Protein AF-A0AAV2RK05-F1 (afdb_monomer_lite)

Secondary structure (DSSP, 8-state):
---------PPP----------S-HHHHHHHHHHHHHHHHHHHHHHHHHHHHHHHHHHHHHHHHHSS------------------------------SSHHHHHHHHHHHHHHHHHHHHHHHHHHHHHHHHHHHHHHHHHHHHHHHHHHHHHHHHHHHHHHHHHHHHHHHHHHHHHHHHHHHHHHHHHHHHHHHHHHHHHHHH--

InterPro domains:
  IPR033371 Arginine and glutamate-rich protein 1 [PF15346] (122-194)
  IPR033371 Arginine and glutamate-rich protein 1 [PTHR31711] (1-194)

Structure (mmCIF, N/CA/C/O backbone):
data_AF-A0AAV2RK05-F1
#
_entry.id   AF-A0AAV2RK05-F1
#
loop_
_atom_site.group_PDB
_atom_site.id
_atom_site.type_symbol
_atom_site.label_atom_id
_atom_site.label_alt_id
_atom_site.label_comp_id
_atom_site.label_asym_id
_atom_site.label_entity_id
_atom_site.label_seq_id
_atom_site.pdbx_PDB_ins_code
_atom_site.Cartn_x
_atom_site.Cartn_y
_atom_site.Cartn_z
_atom_site.occupancy
_atom_site.B_iso_or_equiv
_atom_site.auth_seq_id
_atom_site.auth_comp_id
_atom_site.auth_asym_id
_atom_site.auth_atom_id
_atom_site.pdbx_PDB_model_num
ATOM 1 N N . MET A 1 1 ? 23.266 80.470 17.247 1.00 49.53 1 MET A N 1
ATOM 2 C CA . MET A 1 1 ? 24.424 79.957 18.015 1.00 49.53 1 MET A CA 1
ATOM 3 C C . MET A 1 1 ? 23.927 78.876 18.964 1.00 49.53 1 MET A C 1
ATOM 5 O O . MET A 1 1 ? 23.064 79.186 19.768 1.00 49.53 1 MET A O 1
ATOM 9 N N . GLY A 1 2 ? 24.398 77.628 18.851 1.00 44.59 2 GLY A N 1
ATOM 10 C CA . GLY A 1 2 ? 24.008 76.568 19.797 1.00 44.59 2 GLY A CA 1
ATOM 11 C C . GLY A 1 2 ? 23.988 75.153 19.222 1.00 44.59 2 GLY A C 1
ATOM 12 O O . GLY A 1 2 ? 22.940 74.530 19.136 1.00 44.59 2 GLY A O 1
ATOM 13 N N . ARG A 1 3 ? 25.163 74.651 18.828 1.00 45.97 3 ARG A N 1
ATOM 14 C CA . ARG A 1 3 ? 25.441 73.220 18.623 1.00 45.97 3 ARG A CA 1
ATOM 15 C C . ARG A 1 3 ? 25.162 72.434 19.908 1.00 45.97 3 ARG A C 1
ATOM 17 O O . ARG A 1 3 ? 25.484 72.964 20.971 1.00 45.97 3 ARG A O 1
ATOM 24 N N . SER A 1 4 ? 24.771 71.155 19.772 1.00 47.22 4 SER A N 1
ATOM 25 C CA . SER A 1 4 ? 24.964 70.006 20.700 1.00 47.22 4 SER A CA 1
ATOM 26 C C . SER A 1 4 ? 23.654 69.272 21.004 1.00 47.22 4 SER A C 1
ATOM 28 O O . SER A 1 4 ? 22.625 69.908 21.133 1.00 47.22 4 SER A O 1
ATOM 30 N N . ARG A 1 5 ? 23.578 67.965 21.249 1.00 45.75 5 ARG A N 1
ATOM 31 C CA . ARG A 1 5 ? 24.528 66.843 21.308 1.00 45.75 5 ARG A CA 1
ATOM 32 C C . ARG A 1 5 ? 23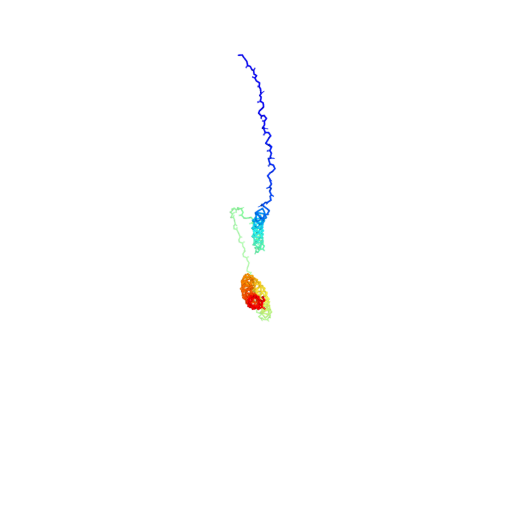.646 65.585 21.408 1.00 45.75 5 ARG A C 1
ATOM 34 O O . ARG A 1 5 ? 22.571 65.617 22.002 1.00 45.75 5 ARG A O 1
ATOM 41 N N . SER A 1 6 ? 24.127 64.49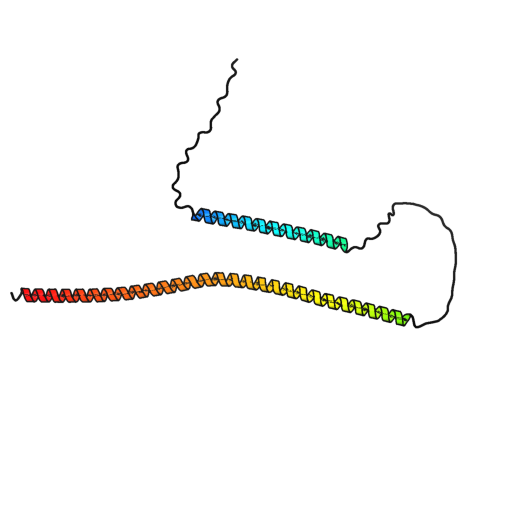3 20.839 1.00 50.25 6 SER A N 1
ATOM 42 C CA . SER A 1 6 ? 23.576 63.138 20.833 1.00 50.25 6 SER A CA 1
ATOM 43 C C . SER A 1 6 ? 22.976 62.674 22.167 1.00 50.25 6 SER A C 1
ATOM 45 O O . SER A 1 6 ? 23.619 62.802 23.208 1.00 50.25 6 SER A O 1
ATOM 47 N N . ARG A 1 7 ? 21.820 61.996 22.126 1.00 44.34 7 ARG A N 1
ATOM 48 C CA . ARG A 1 7 ? 21.442 60.997 23.141 1.00 44.34 7 ARG A CA 1
ATOM 49 C C . ARG A 1 7 ? 20.859 59.759 22.461 1.00 44.34 7 ARG A C 1
ATOM 51 O O . ARG A 1 7 ? 19.724 59.737 21.996 1.00 44.34 7 ARG A O 1
ATOM 58 N N . SER A 1 8 ? 21.713 58.749 22.384 1.00 53.62 8 SER A N 1
ATOM 59 C CA . SER A 1 8 ? 21.450 57.358 22.035 1.00 53.62 8 SER A CA 1
ATOM 60 C C . SER A 1 8 ? 20.178 56.826 22.706 1.00 53.62 8 SER A C 1
ATOM 62 O O . SER A 1 8 ? 20.088 56.735 23.929 1.00 53.62 8 SER A O 1
ATOM 64 N N . ARG A 1 9 ? 19.186 56.425 21.902 1.00 44.38 9 ARG A N 1
ATOM 65 C CA . ARG A 1 9 ? 18.075 55.590 22.377 1.00 44.38 9 ARG A CA 1
ATOM 66 C C . ARG A 1 9 ? 18.595 54.164 22.533 1.00 44.38 9 ARG A C 1
ATOM 68 O O . ARG A 1 9 ? 18.671 53.414 21.566 1.00 44.38 9 ARG A O 1
ATOM 75 N N . THR A 1 10 ? 18.988 53.802 23.747 1.00 60.22 10 THR A N 1
ATOM 76 C CA . THR A 1 10 ? 19.245 52.411 24.123 1.00 60.22 10 THR A CA 1
ATOM 77 C C . THR A 1 10 ? 17.958 51.592 23.931 1.00 60.22 10 THR A C 1
ATOM 79 O O . THR A 1 10 ? 16.909 51.975 24.459 1.00 60.22 10 THR A O 1
ATOM 82 N N . PRO A 1 11 ? 17.965 50.480 23.172 1.00 52.16 11 PRO A N 1
ATOM 83 C CA . PRO A 1 11 ? 16.781 49.639 23.075 1.00 52.16 11 PRO A CA 1
ATOM 84 C C . PRO A 1 11 ? 16.547 48.947 24.423 1.00 52.16 11 PRO A C 1
ATOM 86 O O . PRO A 1 11 ? 17.422 48.267 24.965 1.00 52.16 11 PRO A O 1
ATOM 89 N N . LYS A 1 12 ? 15.355 49.155 24.995 1.00 53.56 12 LYS A N 1
ATOM 90 C CA . LYS A 1 12 ? 14.931 48.549 26.261 1.00 53.56 12 LYS A CA 1
ATOM 91 C C . LYS A 1 12 ? 14.984 47.021 26.151 1.00 53.56 12 LYS A C 1
ATOM 93 O O . LYS A 1 12 ? 14.324 46.406 25.320 1.00 53.56 12 LYS A O 1
ATOM 98 N N . ARG A 1 13 ? 15.759 46.415 27.046 1.00 51.50 13 ARG A N 1
ATOM 99 C CA . ARG A 1 13 ? 15.907 44.972 27.248 1.00 51.50 13 ARG A CA 1
ATOM 100 C C . ARG A 1 13 ? 14.559 44.367 27.675 1.00 51.50 13 ARG A C 1
ATOM 102 O O . ARG A 1 13 ? 14.123 44.565 28.808 1.00 51.50 13 ARG A O 1
ATOM 109 N N . HIS A 1 14 ? 13.887 43.637 26.787 1.00 49.09 14 HIS A N 1
ATOM 110 C CA . HIS A 1 14 ? 12.660 42.916 27.129 1.00 49.09 14 HIS A CA 1
ATOM 111 C C . HIS A 1 14 ? 12.998 41.704 28.013 1.00 49.09 14 HIS A C 1
ATOM 113 O O . HIS A 1 14 ? 13.689 40.783 27.580 1.00 49.09 14 HIS A O 1
ATOM 119 N N . LYS A 1 15 ? 12.515 41.686 29.264 1.00 54.28 15 LYS A N 1
ATOM 120 C CA . LYS A 1 15 ? 12.541 40.479 30.104 1.00 54.28 15 LYS A CA 1
ATOM 121 C C . LYS A 1 15 ? 11.581 39.456 29.492 1.00 54.28 15 LYS A C 1
ATOM 123 O O . LYS A 1 15 ? 10.366 39.647 29.547 1.00 54.28 15 LYS A O 1
ATOM 128 N N . SER A 1 16 ? 12.108 38.381 28.909 1.00 53.47 16 SER A N 1
ATOM 129 C CA . SER A 1 16 ? 11.285 37.261 28.460 1.00 53.47 16 SER A CA 1
ATOM 130 C C . SER A 1 16 ? 10.691 36.569 29.687 1.00 53.47 16 SER A C 1
ATOM 132 O O . SER A 1 16 ? 11.386 35.941 30.487 1.00 53.47 16 SER A O 1
ATOM 134 N N . LYS A 1 17 ? 9.377 36.713 29.877 1.00 49.75 17 LYS A N 1
ATOM 135 C CA . LYS A 1 17 ? 8.646 35.900 30.849 1.00 49.75 17 LYS A CA 1
ATOM 136 C C . LYS A 1 17 ? 8.755 34.447 30.390 1.00 49.75 17 LYS A C 1
ATOM 138 O O . LYS A 1 17 ? 8.368 34.102 29.273 1.00 49.75 17 LYS A O 1
ATOM 143 N N . ARG A 1 18 ? 9.337 33.611 31.248 1.00 51.81 18 ARG A N 1
ATOM 144 C CA . ARG A 1 18 ? 9.526 32.173 31.052 1.00 51.81 18 ARG A CA 1
ATOM 145 C C . ARG A 1 18 ? 8.142 31.515 30.990 1.00 51.81 18 ARG A C 1
ATOM 147 O O . ARG A 1 18 ? 7.554 31.181 32.008 1.00 51.81 18 ARG A O 1
ATOM 154 N N . SER A 1 19 ? 7.589 31.401 29.784 1.00 50.91 19 SER A N 1
ATOM 155 C CA . SER A 1 19 ? 6.321 30.718 29.523 1.00 50.91 19 SER A CA 1
ATOM 156 C C . SER A 1 19 ? 6.499 29.225 29.784 1.00 50.91 19 SER A C 1
ATOM 158 O O . SER A 1 19 ? 7.315 28.576 29.128 1.00 50.91 19 SER A O 1
ATOM 160 N N . HIS A 1 20 ? 5.707 28.661 30.694 1.00 57.25 20 HIS A N 1
ATOM 161 C CA . HIS A 1 20 ? 5.598 27.218 30.903 1.00 57.25 20 HIS A CA 1
ATOM 162 C C . HIS A 1 20 ? 5.127 26.539 29.606 1.00 57.25 20 HIS A C 1
ATOM 164 O O . HIS A 1 20 ? 3.941 26.493 29.295 1.00 57.25 20 HIS A O 1
ATOM 170 N N . LYS A 1 21 ? 6.067 26.036 28.796 1.00 52.69 21 LYS A N 1
ATOM 171 C CA . LYS A 1 21 ? 5.775 25.365 27.523 1.00 52.69 21 LYS A CA 1
ATOM 172 C C . LYS A 1 21 ? 5.683 23.855 27.747 1.00 52.69 21 LYS A C 1
ATOM 174 O O . LYS A 1 21 ? 6.581 23.101 27.389 1.00 52.69 21 LYS A O 1
ATOM 179 N N . ARG A 1 22 ? 4.584 23.399 28.348 1.00 52.41 22 ARG A N 1
ATOM 180 C CA . ARG A 1 22 ? 4.234 21.969 28.403 1.00 52.41 22 ARG A CA 1
ATOM 181 C C . ARG A 1 22 ? 2.941 21.687 27.631 1.00 52.41 22 ARG A C 1
ATOM 183 O O . ARG A 1 22 ? 2.014 21.116 28.175 1.00 52.41 22 ARG A O 1
ATOM 190 N N . ARG A 1 23 ? 2.871 22.107 26.355 1.00 51.50 23 ARG A N 1
ATOM 191 C CA . ARG A 1 23 ? 1.848 21.614 25.397 1.00 51.50 23 ARG A CA 1
ATOM 192 C C . ARG A 1 23 ? 2.170 21.808 23.899 1.00 51.50 23 ARG A C 1
ATOM 194 O O . ARG A 1 23 ? 1.265 21.783 23.078 1.00 51.50 23 ARG A O 1
ATOM 201 N N . SER A 1 24 ? 3.435 22.012 23.507 1.00 47.78 24 SER A N 1
ATOM 202 C CA . SER A 1 24 ? 3.792 22.365 22.106 1.00 47.78 24 SER A CA 1
ATOM 203 C C . SER A 1 24 ? 4.735 21.388 21.394 1.00 47.78 24 SER A C 1
ATOM 205 O O . SER A 1 24 ? 5.096 21.626 20.248 1.00 47.78 24 SER A O 1
ATOM 207 N N . ARG A 1 25 ? 5.131 20.276 22.030 1.00 54.25 25 ARG A N 1
ATOM 208 C CA . ARG A 1 25 ? 6.085 19.328 21.423 1.00 54.25 25 ARG A CA 1
ATOM 209 C C . ARG A 1 25 ? 5.518 18.567 20.218 1.00 54.25 25 ARG A C 1
ATOM 211 O O . ARG A 1 25 ? 6.298 18.194 19.351 1.00 54.25 25 ARG A O 1
ATOM 218 N N . SER A 1 26 ? 4.203 18.354 20.137 1.00 57.88 26 SER A N 1
ATOM 219 C CA . SER A 1 26 ? 3.566 17.678 18.996 1.00 57.88 26 SER A CA 1
ATOM 220 C C . SER A 1 26 ? 3.507 18.576 17.755 1.00 57.88 26 SER A C 1
ATOM 222 O O . SER A 1 26 ? 4.021 18.197 16.708 1.00 57.88 26 SER A O 1
ATOM 224 N N . ARG A 1 27 ? 3.012 19.814 17.895 1.00 57.34 27 ARG A N 1
ATOM 225 C CA . ARG A 1 27 ? 2.928 20.782 16.782 1.00 57.34 27 ARG A CA 1
ATOM 226 C C . ARG A 1 27 ? 4.298 21.177 16.215 1.00 57.34 27 ARG A C 1
ATOM 228 O O . ARG A 1 27 ? 4.440 21.328 15.005 1.00 57.34 27 ARG A O 1
ATOM 235 N N . ASP A 1 28 ? 5.330 21.300 17.055 1.00 61.16 28 ASP A N 1
ATOM 236 C CA . ASP A 1 28 ? 6.695 21.562 16.570 1.00 61.16 28 ASP A CA 1
ATOM 237 C C . ASP A 1 28 ? 7.302 20.356 15.831 1.00 61.16 28 ASP A C 1
ATOM 239 O O . ASP A 1 28 ? 8.081 20.546 14.895 1.00 61.16 28 ASP A O 1
ATOM 243 N N . ARG A 1 29 ? 6.935 19.117 16.202 1.00 63.03 29 ARG A N 1
ATOM 244 C CA . ARG A 1 29 ? 7.349 17.905 15.471 1.00 63.03 29 ARG A CA 1
ATOM 245 C C . ARG A 1 29 ? 6.702 17.839 14.091 1.00 63.03 29 ARG A C 1
ATOM 247 O O . ARG A 1 29 ? 7.409 17.593 13.121 1.00 63.03 29 ARG A O 1
ATOM 254 N N . GLU A 1 30 ? 5.406 18.117 13.979 1.00 68.62 30 GLU A N 1
ATOM 255 C CA . GLU A 1 30 ? 4.707 18.151 12.684 1.00 68.62 30 GLU A CA 1
ATOM 256 C C . GLU A 1 30 ? 5.258 19.243 11.767 1.00 68.62 30 GLU A C 1
ATOM 258 O O . GLU A 1 30 ? 5.549 18.997 10.598 1.00 68.62 30 GLU A O 1
ATOM 263 N N . ARG A 1 31 ? 5.517 20.435 12.314 1.00 68.62 31 ARG A N 1
ATOM 264 C CA . ARG A 1 31 ? 6.108 21.537 11.549 1.00 68.62 31 ARG A CA 1
ATOM 265 C C . ARG A 1 31 ? 7.538 21.238 11.088 1.00 68.62 31 ARG A C 1
ATOM 267 O O . ARG A 1 31 ? 7.938 21.691 10.016 1.00 68.62 31 ARG A O 1
ATOM 274 N N . ARG A 1 32 ? 8.319 20.485 11.873 1.00 69.44 32 ARG A N 1
ATOM 275 C CA . ARG A 1 32 ? 9.642 19.990 11.454 1.00 69.44 32 ARG A CA 1
ATOM 276 C C . ARG A 1 32 ? 9.526 18.946 10.346 1.00 69.44 32 ARG A C 1
ATOM 278 O O . ARG A 1 32 ? 10.213 19.105 9.344 1.00 69.44 32 ARG A O 1
ATOM 285 N N . LYS A 1 33 ? 8.605 17.984 10.470 1.00 75.06 33 LYS A N 1
ATOM 286 C CA . LYS A 1 33 ? 8.334 16.976 9.431 1.00 75.06 33 LYS A CA 1
ATOM 287 C C . LYS A 1 33 ? 7.902 17.610 8.106 1.00 75.06 33 LYS A C 1
ATOM 289 O O . LYS A 1 33 ? 8.419 17.232 7.063 1.00 75.06 33 LYS A O 1
ATOM 294 N N . HIS A 1 34 ? 7.017 18.611 8.135 1.00 79.31 34 HIS A N 1
ATOM 295 C CA . HIS A 1 34 ? 6.609 19.329 6.920 1.00 79.31 34 HIS A CA 1
ATOM 296 C C . HIS A 1 34 ? 7.804 20.021 6.251 1.00 79.31 34 HIS A C 1
ATOM 298 O O . HIS A 1 34 ? 8.042 19.847 5.063 1.00 79.31 34 HIS A O 1
ATOM 304 N N . ARG A 1 35 ? 8.626 20.729 7.037 1.00 77.06 35 ARG A N 1
ATOM 305 C CA . ARG A 1 35 ? 9.841 21.385 6.529 1.00 77.06 35 ARG A CA 1
ATOM 306 C C . ARG A 1 35 ? 10.896 20.406 6.013 1.00 77.06 35 ARG A C 1
ATOM 308 O O . ARG A 1 35 ? 11.736 20.801 5.213 1.00 77.06 35 ARG A O 1
ATOM 315 N N . GLU A 1 36 ? 10.947 19.180 6.517 1.00 79.06 36 GLU A N 1
ATOM 316 C CA . GLU A 1 36 ? 11.837 18.141 5.987 1.00 79.06 36 GLU A CA 1
ATOM 317 C C . GLU A 1 36 ? 11.325 17.604 4.651 1.00 79.06 36 GLU A C 1
ATOM 319 O O . GLU A 1 36 ? 12.109 17.552 3.706 1.00 79.06 36 GLU A O 1
ATOM 324 N N . ARG A 1 37 ? 10.014 17.350 4.529 1.00 83.12 37 ARG A N 1
ATOM 325 C CA . ARG A 1 37 ? 9.384 16.965 3.253 1.00 83.12 37 ARG A CA 1
ATOM 326 C C . ARG A 1 37 ? 9.557 18.026 2.167 1.00 83.12 37 ARG A C 1
ATOM 328 O O . ARG A 1 37 ? 9.864 17.679 1.031 1.00 83.12 37 ARG A O 1
ATOM 335 N N . ASP A 1 38 ? 9.409 19.307 2.505 1.00 83.31 38 ASP A N 1
ATOM 336 C CA . ASP A 1 38 ? 9.615 20.398 1.542 1.00 83.31 38 ASP A CA 1
ATOM 337 C C . ASP A 1 38 ? 11.066 20.423 1.034 1.00 83.31 38 ASP A C 1
ATOM 339 O O . ASP A 1 38 ? 11.309 20.484 -0.169 1.00 83.31 38 ASP A O 1
ATOM 343 N N . ARG A 1 39 ? 12.046 20.270 1.937 1.00 83.62 39 ARG A N 1
ATOM 344 C CA . ARG A 1 39 ? 13.471 20.210 1.565 1.00 83.62 39 ARG A CA 1
ATOM 345 C C . ARG A 1 39 ? 13.817 18.979 0.736 1.00 83.62 39 ARG A C 1
ATOM 347 O O . ARG A 1 39 ? 14.689 19.048 -0.124 1.00 83.62 39 ARG A O 1
ATOM 354 N N . GLU A 1 40 ? 13.187 17.845 1.010 1.00 85.00 40 GLU A N 1
ATOM 355 C CA . GLU A 1 40 ? 13.375 16.622 0.232 1.00 85.00 40 GLU A CA 1
ATOM 356 C C . GLU A 1 40 ? 12.788 16.756 -1.177 1.00 85.00 40 GLU A C 1
ATOM 358 O O . GLU A 1 40 ? 13.428 16.361 -2.155 1.00 85.00 40 GLU A O 1
ATOM 363 N N . ARG A 1 41 ? 11.625 17.405 -1.302 1.00 85.12 41 ARG A N 1
ATOM 364 C CA . ARG A 1 41 ? 11.021 17.746 -2.593 1.00 85.12 41 ARG A CA 1
ATOM 365 C C . ARG A 1 41 ? 11.919 18.680 -3.406 1.00 85.12 41 ARG A C 1
ATOM 367 O O . ARG A 1 41 ? 12.114 18.427 -4.593 1.00 85.12 41 ARG A O 1
ATOM 374 N N . ASP A 1 42 ? 12.496 19.705 -2.785 1.00 84.06 42 ASP A N 1
ATOM 375 C CA . ASP A 1 42 ? 13.400 20.635 -3.474 1.00 84.06 42 ASP A CA 1
ATOM 376 C C . ASP A 1 42 ? 14.703 19.954 -3.916 1.00 84.06 42 ASP A C 1
ATOM 378 O O . ASP A 1 42 ? 15.105 20.099 -5.068 1.00 84.06 42 ASP A O 1
ATOM 382 N N . ARG A 1 43 ? 15.305 19.103 -3.072 1.00 85.50 43 ARG A N 1
ATOM 383 C CA . ARG A 1 43 ? 16.475 18.287 -3.460 1.00 85.50 43 ARG A CA 1
ATOM 384 C C . ARG A 1 43 ? 16.164 17.312 -4.591 1.00 85.50 43 ARG A C 1
ATOM 386 O O . ARG A 1 43 ? 17.006 17.083 -5.455 1.00 85.50 43 ARG A O 1
ATOM 393 N N . SER A 1 44 ? 14.969 16.724 -4.590 1.00 84.06 44 SER A N 1
ATOM 394 C CA . SER A 1 44 ? 14.534 15.807 -5.649 1.00 84.06 44 SER A CA 1
ATOM 395 C C . SER A 1 44 ? 14.351 16.543 -6.976 1.00 84.06 44 SER A C 1
ATOM 397 O O . SER A 1 44 ? 14.784 16.052 -8.017 1.00 84.06 44 SER A O 1
ATOM 399 N N . ARG A 1 45 ? 13.785 17.756 -6.937 1.00 86.19 45 ARG A N 1
ATOM 400 C CA . ARG A 1 45 ? 13.686 18.643 -8.106 1.00 86.19 45 ARG A CA 1
ATOM 401 C C . ARG A 1 45 ? 15.061 19.048 -8.621 1.00 86.19 45 ARG A C 1
ATOM 403 O O . ARG A 1 45 ? 15.293 18.959 -9.817 1.00 86.19 45 ARG A O 1
ATOM 410 N N . GLU A 1 46 ? 15.981 19.424 -7.738 1.00 82.94 46 GLU A N 1
ATOM 411 C CA . GLU A 1 46 ? 17.344 19.807 -8.116 1.00 82.94 46 GLU A CA 1
ATOM 412 C C . GLU A 1 46 ? 18.112 18.639 -8.756 1.00 82.94 46 GLU A C 1
ATOM 414 O O . GLU A 1 46 ? 18.725 18.806 -9.810 1.00 82.94 46 GLU A O 1
ATOM 419 N N . ARG A 1 47 ? 18.009 17.428 -8.187 1.00 82.50 47 ARG A N 1
ATOM 420 C CA . ARG A 1 47 ? 18.573 16.203 -8.783 1.00 82.50 47 ARG A CA 1
ATOM 421 C C . ARG A 1 47 ? 17.973 15.903 -10.154 1.00 82.50 47 ARG A C 1
ATOM 423 O O . ARG A 1 47 ? 18.718 15.566 -11.066 1.00 82.50 47 ARG A O 1
ATOM 430 N N . SER A 1 48 ? 16.658 16.055 -10.311 1.00 85.00 48 SER A N 1
ATOM 431 C CA . SER A 1 48 ? 15.983 15.847 -11.595 1.00 85.00 48 SER A CA 1
ATOM 432 C C . SER A 1 48 ? 16.415 16.875 -12.644 1.00 85.00 48 SER A C 1
ATOM 434 O O . SER A 1 48 ? 16.734 16.494 -13.767 1.00 85.00 48 SER A O 1
ATOM 436 N N . SER A 1 49 ? 16.510 18.156 -12.278 1.00 82.94 49 SER A N 1
ATOM 437 C CA . SER A 1 49 ? 17.014 19.204 -13.171 1.00 82.94 49 SER A CA 1
ATOM 438 C C . SER A 1 49 ? 18.461 18.947 -13.589 1.00 82.94 49 SER A C 1
ATOM 440 O O . SER A 1 49 ? 18.799 19.116 -14.756 1.00 82.94 49 SER A O 1
ATOM 442 N N . LYS A 1 50 ? 19.310 18.492 -12.660 1.00 83.25 50 LYS A N 1
ATOM 443 C CA . LYS A 1 50 ? 20.719 18.187 -12.939 1.00 83.25 50 LYS A CA 1
ATOM 444 C C . LYS A 1 50 ? 20.887 16.936 -13.806 1.00 83.25 50 LYS A C 1
ATOM 446 O O . LYS A 1 50 ? 21.731 16.936 -14.694 1.00 83.25 50 LYS A O 1
ATOM 451 N N . ALA A 1 51 ? 20.055 15.913 -13.598 1.00 81.00 51 ALA A N 1
ATOM 452 C CA . ALA A 1 51 ? 20.008 14.727 -14.453 1.00 81.00 51 ALA A CA 1
ATOM 453 C C . ALA A 1 51 ? 19.574 15.084 -15.882 1.00 81.00 51 ALA A C 1
ATOM 455 O O . ALA A 1 51 ? 20.257 14.719 -16.829 1.00 81.00 51 ALA A O 1
ATOM 456 N N . ARG A 1 52 ? 18.517 15.893 -16.036 1.00 78.88 52 ARG A N 1
ATOM 457 C CA . ARG A 1 52 ? 18.068 16.379 -17.351 1.00 78.88 52 ARG A CA 1
ATOM 458 C C . ARG A 1 52 ? 19.126 17.224 -18.056 1.00 78.88 52 ARG A C 1
ATOM 460 O O . ARG A 1 52 ? 19.320 17.064 -19.251 1.00 78.88 52 ARG A O 1
ATOM 467 N N . HIS A 1 53 ? 19.820 18.103 -17.332 1.00 84.31 53 HIS A N 1
ATOM 468 C CA . HIS A 1 53 ? 20.923 18.877 -17.908 1.00 84.31 53 HIS A CA 1
ATOM 469 C C . HIS A 1 53 ? 22.052 17.958 -18.391 1.00 84.31 53 HIS A C 1
ATOM 471 O O . HIS A 1 53 ? 22.527 18.113 -19.507 1.00 84.31 53 HIS A O 1
ATOM 477 N N . SER A 1 54 ? 22.417 16.949 -17.593 1.00 82.81 54 SER A N 1
ATOM 478 C CA . SER A 1 54 ? 23.423 15.955 -17.978 1.00 82.81 54 SER A CA 1
ATOM 479 C C . SER A 1 54 ? 23.002 15.115 -19.189 1.00 82.81 54 SER A C 1
ATOM 481 O O . SER A 1 54 ? 23.853 14.762 -19.997 1.00 82.81 54 SER A O 1
ATOM 483 N N . GLU A 1 55 ? 21.717 14.777 -19.322 1.00 80.62 55 GLU A N 1
ATOM 484 C CA . GLU A 1 55 ? 21.189 14.059 -20.489 1.00 80.62 55 GLU A CA 1
ATOM 485 C C . GLU A 1 55 ? 21.216 14.925 -21.750 1.00 80.62 55 GLU A C 1
ATOM 487 O O . GLU A 1 55 ? 21.569 14.432 -22.819 1.00 80.62 55 GLU A O 1
ATOM 492 N N . LEU A 1 56 ? 20.890 16.215 -21.627 1.00 80.88 56 LEU A N 1
ATOM 493 C CA . LEU A 1 56 ? 20.980 17.170 -22.731 1.00 80.88 56 LEU A CA 1
ATOM 494 C C . LEU A 1 56 ? 22.433 17.388 -23.167 1.00 80.88 56 LEU A C 1
ATOM 496 O O . LEU A 1 56 ? 22.709 17.368 -24.364 1.00 80.88 56 LEU A O 1
ATOM 500 N N . ASP A 1 57 ? 23.364 17.525 -22.219 1.00 79.00 57 ASP A N 1
ATOM 501 C CA . ASP A 1 57 ? 24.795 17.644 -22.518 1.00 79.00 57 ASP A CA 1
ATOM 502 C C . ASP A 1 57 ? 25.327 16.382 -23.214 1.00 79.00 57 ASP A C 1
ATOM 504 O O . ASP A 1 57 ? 26.002 16.476 -24.239 1.00 79.00 57 ASP A O 1
ATOM 508 N N . ALA A 1 58 ? 24.962 15.194 -22.721 1.00 79.38 58 ALA A N 1
ATOM 509 C CA . ALA A 1 58 ? 25.350 13.924 -23.333 1.00 79.38 58 ALA A CA 1
ATOM 510 C C . ALA A 1 58 ? 24.722 13.719 -24.726 1.00 79.38 58 ALA A C 1
ATOM 512 O O . ALA A 1 58 ? 25.340 13.122 -25.609 1.00 79.38 58 ALA A O 1
ATOM 513 N N . ALA A 1 59 ? 23.500 14.212 -24.949 1.00 76.62 59 ALA A N 1
ATOM 514 C CA . ALA A 1 59 ? 22.853 14.181 -26.259 1.00 76.62 59 ALA A CA 1
ATOM 515 C C . ALA A 1 59 ? 23.552 15.115 -27.259 1.00 76.62 59 ALA A C 1
ATOM 517 O O . ALA A 1 59 ? 23.804 14.713 -28.395 1.00 76.62 59 ALA A O 1
ATOM 518 N N . LEU A 1 60 ? 23.931 16.321 -26.823 1.00 74.25 60 LEU A N 1
ATOM 519 C CA . LEU A 1 60 ? 24.705 17.271 -27.628 1.00 74.25 60 LEU A CA 1
ATOM 520 C C . LEU A 1 60 ? 26.106 16.739 -27.959 1.00 74.25 60 LEU A C 1
ATOM 522 O O . LEU A 1 60 ? 26.623 16.991 -29.045 1.00 74.25 60 LEU A O 1
ATOM 526 N N . GLU A 1 61 ? 26.729 15.988 -27.052 1.00 70.50 61 GLU A N 1
ATOM 527 C CA . GLU A 1 61 ? 28.029 15.355 -27.296 1.00 70.50 61 GLU A CA 1
ATOM 528 C C . GLU A 1 61 ? 27.923 14.210 -28.322 1.00 70.50 61 GLU A C 1
ATOM 530 O O . GLU A 1 61 ? 28.741 14.111 -29.238 1.00 70.50 61 GLU A O 1
ATOM 535 N N . LYS A 1 62 ? 26.857 13.400 -28.256 1.00 73.06 62 LYS A N 1
ATOM 536 C CA . LYS A 1 62 ? 26.571 12.359 -29.261 1.00 73.06 62 LYS A CA 1
ATOM 537 C C . LYS A 1 62 ? 26.265 12.931 -30.646 1.00 73.06 62 LYS A C 1
ATOM 539 O O . LYS A 1 62 ? 26.655 12.329 -31.649 1.00 73.06 62 LYS A O 1
ATOM 544 N N . GLU A 1 63 ? 25.609 14.086 -30.726 1.00 62.81 63 GLU A N 1
ATOM 545 C CA . GLU A 1 63 ? 25.371 14.750 -32.012 1.00 62.81 63 GLU A CA 1
ATOM 546 C C . GLU A 1 63 ? 26.683 15.273 -32.631 1.00 62.81 63 GLU A C 1
ATOM 548 O O . GLU A 1 63 ? 26.919 15.118 -33.826 1.00 62.81 63 GLU A O 1
ATOM 553 N N . LYS A 1 64 ? 27.611 15.782 -31.810 1.00 62.12 64 LYS A N 1
ATOM 554 C CA . LYS A 1 64 ? 28.934 16.243 -32.273 1.00 62.12 64 LYS A CA 1
ATOM 555 C C . LYS A 1 64 ? 29.845 15.121 -32.776 1.00 62.12 64 LYS A C 1
ATOM 557 O O . LYS A 1 64 ? 30.677 15.371 -33.641 1.00 62.12 64 LYS A O 1
ATOM 562 N N . HIS A 1 65 ? 29.698 13.901 -32.260 1.00 60.91 65 HIS A N 1
ATOM 563 C CA . HIS A 1 65 ? 30.527 12.751 -32.648 1.00 60.91 65 HIS A CA 1
ATOM 564 C C . HIS A 1 65 ? 29.925 11.866 -33.752 1.00 60.91 65 HIS A C 1
ATOM 566 O O . HIS A 1 65 ? 30.578 10.921 -34.189 1.00 60.91 65 HIS A O 1
ATOM 572 N N . SER A 1 66 ? 28.707 12.156 -34.221 1.00 59.19 66 SER A N 1
ATOM 573 C CA . SER A 1 66 ? 28.048 11.409 -35.306 1.00 59.19 66 SER A CA 1
ATOM 574 C C . SER A 1 66 ? 28.209 12.046 -36.694 1.00 59.19 66 SER A C 1
ATOM 576 O O . SER A 1 66 ? 27.824 11.435 -37.691 1.00 59.19 66 SER A O 1
ATOM 578 N N . VAL A 1 67 ? 28.842 13.221 -36.784 1.00 55.69 67 VAL A N 1
ATOM 579 C CA . VAL A 1 67 ? 29.245 13.850 -38.051 1.00 55.69 67 VAL A CA 1
ATOM 580 C C . VAL A 1 67 ? 30.744 13.586 -38.273 1.00 55.69 67 VAL A C 1
ATOM 582 O O . VAL A 1 67 ? 31.544 13.942 -37.405 1.00 55.69 67 VAL A O 1
ATOM 585 N N . PRO A 1 68 ? 31.174 12.961 -39.389 1.00 50.22 68 PRO A N 1
ATOM 586 C CA . PRO A 1 68 ? 32.600 12.845 -39.697 1.00 50.22 68 PRO A CA 1
ATOM 587 C C . PRO A 1 68 ? 33.195 14.253 -39.884 1.00 50.22 68 PRO A C 1
ATOM 589 O O . PRO A 1 68 ? 32.480 15.134 -40.369 1.00 50.22 68 PRO A O 1
ATOM 592 N N . PRO A 1 69 ? 34.473 14.508 -39.536 1.00 47.62 69 PRO A N 1
ATOM 593 C CA . PRO A 1 69 ? 35.091 15.802 -39.796 1.00 47.62 69 PRO A CA 1
ATOM 594 C C . PRO A 1 69 ? 35.157 16.013 -41.311 1.00 47.62 69 PRO A C 1
ATOM 596 O O . PRO A 1 69 ? 36.026 15.474 -41.992 1.00 47.62 69 PRO A O 1
ATOM 599 N N . ALA A 1 70 ? 34.197 16.763 -41.848 1.00 47.62 70 ALA A N 1
ATOM 600 C CA . ALA A 1 70 ? 34.281 17.297 -43.192 1.00 47.62 70 ALA A CA 1
ATOM 601 C C . ALA A 1 70 ? 35.407 18.334 -43.186 1.00 47.62 70 ALA A C 1
ATOM 603 O O . ALA A 1 70 ? 35.331 19.331 -42.466 1.00 47.62 70 ALA A O 1
ATOM 604 N N . GLU A 1 71 ? 36.462 18.057 -43.949 1.00 44.03 71 GLU A N 1
ATOM 605 C CA . GLU A 1 71 ? 37.546 18.988 -44.240 1.00 44.03 71 GLU A CA 1
ATOM 606 C C . GLU A 1 71 ? 36.960 20.354 -44.623 1.00 44.03 71 GLU A C 1
ATOM 608 O O . GLU A 1 71 ? 36.309 20.512 -45.657 1.00 44.03 71 GLU A O 1
ATOM 613 N N . SER A 1 72 ? 37.160 21.353 -43.762 1.00 43.75 72 SER A N 1
ATOM 614 C CA . SER A 1 72 ? 36.846 22.738 -44.086 1.00 43.75 72 SER A CA 1
ATOM 615 C C . SER A 1 72 ? 37.996 23.314 -44.908 1.00 43.75 72 SER A C 1
ATOM 617 O O . SER A 1 72 ? 38.848 24.041 -44.391 1.00 43.75 72 SER A O 1
ATOM 619 N N . ASP A 1 73 ? 38.030 22.977 -46.194 1.00 40.28 73 ASP A N 1
ATOM 620 C CA . ASP A 1 73 ? 38.856 23.705 -47.147 1.00 40.28 73 ASP A CA 1
ATOM 621 C C . ASP A 1 73 ? 38.245 25.095 -47.371 1.00 40.28 73 ASP A C 1
ATOM 623 O O . ASP A 1 73 ? 37.145 25.271 -47.905 1.00 40.28 73 ASP A O 1
ATOM 627 N N . TYR A 1 74 ? 38.980 26.101 -46.903 1.00 41.84 74 TYR A N 1
ATOM 628 C CA . TYR A 1 74 ? 38.745 27.515 -47.155 1.00 41.84 74 TYR A CA 1
ATOM 629 C C . TYR A 1 74 ? 38.623 27.771 -48.664 1.00 41.84 74 TYR A C 1
ATOM 631 O O . TYR A 1 74 ? 39.620 27.793 -49.377 1.00 41.84 74 TYR A O 1
ATOM 639 N N . ASN A 1 75 ? 37.419 28.078 -49.147 1.00 39.56 75 ASN A N 1
ATOM 640 C CA . ASN A 1 75 ? 37.233 28.697 -50.460 1.00 39.56 75 ASN A CA 1
ATOM 641 C C . ASN A 1 75 ? 36.707 30.124 -50.305 1.00 39.56 75 ASN A C 1
ATOM 643 O O . ASN A 1 75 ? 35.555 30.448 -50.586 1.00 39.56 75 ASN A O 1
ATOM 647 N N . GLY A 1 76 ? 37.609 30.991 -49.844 1.00 38.84 76 GLY A N 1
ATOM 648 C CA . GLY A 1 76 ? 37.492 32.438 -49.941 1.00 38.84 76 GLY A CA 1
ATOM 649 C C . GLY A 1 76 ? 38.329 32.946 -51.110 1.00 38.84 76 GLY A C 1
ATOM 650 O O . GLY A 1 76 ? 39.538 33.059 -50.976 1.00 38.84 76 GLY A O 1
ATOM 651 N N . HIS A 1 77 ? 37.649 33.301 -52.205 1.00 43.72 77 HIS A N 1
ATOM 652 C CA . HIS A 1 77 ? 38.128 34.101 -53.340 1.00 43.72 77 HIS A CA 1
ATOM 653 C C . HIS A 1 77 ? 39.325 33.546 -54.133 1.00 43.72 77 HIS A C 1
ATOM 655 O O . HIS A 1 77 ? 40.345 33.199 -53.575 1.00 43.72 77 HIS A O 1
ATOM 661 N N . HIS A 1 78 ? 39.230 33.516 -55.465 1.00 40.53 78 HIS A N 1
ATOM 662 C CA . HIS A 1 78 ? 40.142 34.198 -56.399 1.00 40.53 78 HIS A CA 1
ATOM 663 C C . HIS A 1 78 ? 39.628 33.980 -57.828 1.00 40.53 78 HIS A C 1
ATOM 665 O O . HIS A 1 78 ? 39.239 32.896 -58.253 1.00 40.53 78 HIS A O 1
ATOM 671 N N . SER A 1 79 ? 39.550 35.084 -58.554 1.00 48.06 79 SER A N 1
ATOM 672 C CA . SER A 1 79 ? 38.907 35.193 -59.854 1.00 48.06 79 SER A CA 1
ATOM 673 C C . SER A 1 79 ? 39.863 34.903 -61.021 1.00 48.06 79 SER A C 1
ATOM 675 O O . SER A 1 79 ? 41.054 35.177 -60.931 1.00 48.06 79 SER A O 1
ATOM 677 N N . ARG A 1 80 ? 39.265 34.508 -62.157 1.00 43.72 80 ARG A N 1
ATOM 678 C CA . ARG A 1 80 ? 39.728 34.687 -63.554 1.00 43.72 80 ARG A CA 1
ATOM 679 C C . ARG A 1 80 ? 40.823 33.743 -64.108 1.00 43.72 80 ARG A C 1
ATOM 681 O O . ARG A 1 80 ? 42.010 33.996 -64.004 1.00 43.72 80 ARG A O 1
ATOM 688 N N . LYS A 1 81 ? 40.346 32.828 -64.970 1.00 40.22 81 LYS A N 1
ATOM 689 C CA . LYS A 1 81 ? 40.673 32.734 -66.417 1.00 40.22 81 LYS A CA 1
ATOM 690 C C . LYS A 1 81 ? 42.144 32.473 -66.798 1.00 40.22 81 LYS A C 1
ATOM 692 O O . LYS A 1 81 ? 42.906 33.423 -66.853 1.00 40.22 81 LYS A O 1
ATOM 697 N N . LYS A 1 82 ? 42.450 31.274 -67.333 1.00 44.25 82 LYS A N 1
ATOM 698 C CA . LYS A 1 82 ? 43.048 31.048 -68.680 1.00 44.25 82 LYS A CA 1
ATOM 699 C C . LYS A 1 82 ? 42.968 29.569 -69.115 1.00 44.25 82 LYS A C 1
ATOM 701 O O . LYS A 1 82 ? 43.029 28.655 -68.310 1.00 44.25 82 LYS A O 1
ATOM 706 N N . ARG A 1 83 ? 42.802 29.390 -70.431 1.00 43.06 83 ARG A N 1
ATOM 707 C CA . ARG A 1 83 ? 42.694 28.149 -71.230 1.00 43.06 83 ARG A CA 1
ATOM 708 C C . ARG A 1 83 ? 44.080 27.567 -71.559 1.00 43.06 83 ARG A C 1
ATOM 710 O O . ARG A 1 83 ? 44.920 28.388 -71.905 1.00 43.06 83 ARG A O 1
ATOM 717 N N . LYS A 1 84 ? 44.227 26.231 -71.662 1.00 43.66 84 LYS A N 1
ATOM 718 C CA . LYS A 1 84 ? 44.898 25.410 -72.728 1.00 43.66 84 LYS A CA 1
ATOM 719 C C . LYS A 1 84 ? 44.679 23.907 -72.382 1.00 43.66 84 LYS A C 1
ATOM 721 O O . LYS A 1 84 ? 44.901 23.544 -71.242 1.00 43.66 84 LYS A O 1
ATOM 726 N N . VAL A 1 85 ? 43.960 23.095 -73.171 1.00 43.09 85 VAL A N 1
ATOM 727 C CA . VAL A 1 85 ? 44.379 22.201 -74.292 1.00 43.09 85 VAL A CA 1
ATOM 728 C C . VAL A 1 85 ? 45.420 21.124 -73.930 1.00 43.09 85 VAL A C 1
ATOM 730 O O . VAL A 1 85 ? 46.566 21.485 -73.691 1.00 43.09 85 VAL A O 1
ATOM 733 N N . SER A 1 86 ? 45.009 19.840 -73.992 1.00 40.03 86 SER A N 1
ATOM 734 C CA . SER A 1 86 ? 45.679 18.600 -74.501 1.00 40.03 86 SER A CA 1
ATOM 735 C C . SER A 1 86 ? 44.803 17.401 -74.061 1.00 40.03 86 SER A C 1
ATOM 737 O O . SER A 1 86 ? 44.585 17.250 -72.870 1.00 40.03 86 SER A O 1
ATOM 739 N N . ARG A 1 87 ? 44.025 16.690 -74.893 1.00 44.53 87 ARG A N 1
ATOM 740 C CA . ARG A 1 87 ? 44.369 15.621 -75.861 1.00 44.53 87 ARG A CA 1
ATOM 741 C C . ARG A 1 87 ? 45.349 14.557 -75.344 1.00 44.53 87 ARG A C 1
ATOM 743 O O . ARG A 1 87 ? 46.548 14.721 -75.521 1.00 44.53 87 ARG A O 1
ATOM 750 N N . SER A 1 88 ? 44.811 13.423 -74.892 1.00 36.56 88 SER A N 1
ATOM 751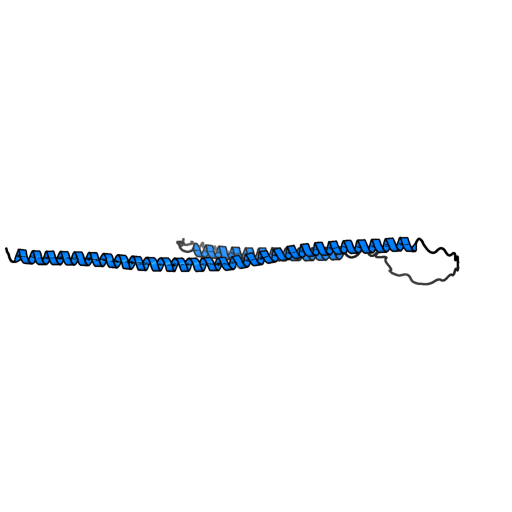 C CA . SER A 1 88 ? 45.344 12.089 -75.209 1.00 36.56 88 SER A CA 1
ATOM 752 C C . SER A 1 88 ? 44.292 11.004 -74.959 1.00 36.56 88 SER A C 1
ATOM 754 O O . SER A 1 88 ? 43.742 10.841 -73.876 1.00 36.56 88 SER A O 1
ATOM 756 N N . SER A 1 89 ? 43.996 10.294 -76.037 1.00 42.50 89 SER A N 1
ATOM 757 C CA . SER A 1 89 ? 43.288 9.026 -76.119 1.00 42.50 89 SER A CA 1
ATOM 758 C C . SER A 1 89 ? 44.262 7.874 -75.873 1.00 42.50 89 SER A C 1
ATOM 760 O O . SER A 1 89 ? 45.339 7.871 -76.468 1.00 42.50 89 SER A O 1
ATOM 762 N N . SER A 1 90 ? 43.851 6.848 -75.134 1.00 37.97 90 SER A N 1
ATOM 763 C CA . SER A 1 90 ? 44.396 5.499 -75.320 1.00 37.97 90 SER A CA 1
ATOM 764 C C . SER A 1 90 ? 43.312 4.453 -75.090 1.00 37.97 90 SER A C 1
ATOM 766 O O . SER A 1 90 ? 42.879 4.189 -73.973 1.00 37.97 90 SER A O 1
ATOM 768 N N . SER A 1 91 ? 42.876 3.902 -76.215 1.00 40.19 91 SER A N 1
ATOM 769 C CA . SER A 1 91 ? 42.124 2.670 -76.387 1.00 40.19 91 SER A CA 1
ATOM 770 C C . SER A 1 91 ? 42.990 1.446 -76.087 1.00 40.19 91 SER A C 1
ATOM 772 O O . SER A 1 91 ? 44.103 1.359 -76.604 1.00 40.19 91 SER A O 1
ATOM 774 N N . SER A 1 92 ? 42.439 0.449 -75.400 1.00 38.09 92 SER A N 1
ATOM 775 C CA . SER A 1 92 ? 42.832 -0.950 -75.600 1.00 38.09 92 SER A CA 1
ATOM 776 C C . SER A 1 92 ? 41.694 -1.874 -75.169 1.00 38.09 92 SER A C 1
ATOM 778 O O . SER A 1 92 ? 41.410 -2.021 -73.982 1.00 38.09 92 SER A O 1
ATOM 780 N N . SER A 1 93 ? 41.031 -2.469 -76.156 1.00 43.19 93 SER A N 1
ATOM 781 C CA . SER A 1 93 ? 40.141 -3.614 -76.001 1.00 43.19 93 SER A CA 1
ATOM 782 C C . SER A 1 93 ? 40.968 -4.894 -75.872 1.00 43.19 93 SER A C 1
ATOM 784 O O . SER A 1 93 ? 41.734 -5.181 -76.789 1.00 43.19 93 SER A O 1
ATOM 786 N N . THR A 1 94 ? 40.764 -5.694 -74.827 1.00 35.03 94 THR A N 1
ATOM 787 C CA . THR A 1 94 ? 41.027 -7.143 -74.866 1.00 35.03 94 THR A CA 1
ATOM 788 C C . THR A 1 94 ? 40.047 -7.840 -73.925 1.00 35.03 94 THR A C 1
ATOM 790 O O . THR A 1 94 ? 39.994 -7.526 -72.738 1.00 35.03 94 THR A O 1
ATOM 793 N N . SER A 1 95 ? 39.246 -8.745 -74.473 1.00 47.28 95 SER A N 1
ATOM 794 C CA . SER A 1 95 ? 38.301 -9.589 -73.751 1.00 47.28 95 SER A CA 1
ATOM 795 C C . SER A 1 95 ? 39.020 -10.536 -72.786 1.00 47.28 95 SER A C 1
ATOM 797 O O . SER A 1 95 ? 39.853 -11.313 -73.230 1.00 47.28 95 SER A O 1
ATOM 799 N N . ASP A 1 96 ? 38.654 -10.487 -71.506 1.00 42.91 96 ASP A N 1
ATOM 800 C CA . ASP A 1 96 ? 38.789 -11.583 -70.536 1.00 42.91 96 ASP A CA 1
ATOM 801 C C . ASP A 1 96 ? 37.751 -11.334 -69.428 1.00 42.91 96 ASP A C 1
ATOM 803 O O . ASP A 1 96 ? 37.978 -10.622 -68.446 1.00 42.91 96 ASP A O 1
ATOM 807 N N . GLU A 1 97 ? 36.542 -11.842 -69.656 1.00 53.47 97 GLU A N 1
ATOM 808 C CA . GLU A 1 97 ? 35.486 -11.924 -68.648 1.00 53.47 97 GLU A CA 1
ATOM 809 C C . GLU A 1 97 ? 35.740 -13.154 -67.757 1.00 53.47 97 GLU A C 1
ATOM 811 O O . GLU A 1 97 ? 36.101 -14.210 -68.264 1.00 53.47 97 GLU A O 1
ATOM 816 N N . GLU A 1 98 ? 35.480 -13.016 -66.447 1.00 56.50 98 GLU A N 1
ATOM 817 C CA . GLU A 1 98 ? 35.452 -14.074 -65.405 1.00 56.50 98 GLU A CA 1
ATOM 818 C C . GLU A 1 98 ? 36.820 -14.604 -64.896 1.00 56.50 98 GLU A C 1
ATOM 820 O O . GLU A 1 98 ? 37.330 -15.620 -65.359 1.00 56.50 98 GLU A O 1
ATOM 825 N N . PRO A 1 99 ? 37.406 -13.978 -63.845 1.00 51.91 99 PRO A N 1
ATOM 826 C CA . PRO A 1 99 ? 37.077 -14.426 -62.475 1.00 51.91 99 PRO A CA 1
ATOM 827 C C . PRO A 1 99 ? 36.860 -13.282 -61.460 1.00 51.91 99 PRO A C 1
ATOM 829 O O . PRO A 1 99 ? 36.507 -13.511 -60.300 1.00 51.91 99 PRO A O 1
ATOM 832 N N . ARG A 1 100 ? 37.043 -12.022 -61.882 1.00 52.59 100 ARG A N 1
ATOM 833 C CA . ARG A 1 100 ? 36.911 -10.834 -61.013 1.00 52.59 100 ARG A CA 1
ATOM 834 C C . ARG A 1 100 ? 35.461 -10.496 -60.661 1.00 52.59 100 ARG A C 1
ATOM 836 O O . ARG A 1 100 ? 35.213 -9.941 -59.595 1.00 52.59 100 ARG A O 1
ATOM 843 N N . SER A 1 101 ? 34.509 -10.834 -61.526 1.00 55.88 101 SER A N 1
ATOM 844 C CA . SER A 1 101 ? 33.066 -10.705 -61.285 1.00 55.88 101 SER A CA 1
ATOM 845 C C . SER A 1 101 ? 32.606 -11.618 -60.145 1.00 55.88 101 SER A C 1
ATOM 847 O O . SER A 1 101 ? 31.834 -11.193 -59.293 1.00 55.88 101 SER A O 1
ATOM 849 N N . ARG A 1 102 ? 33.106 -12.858 -60.097 1.00 56.12 102 ARG A N 1
ATOM 850 C CA . ARG A 1 102 ? 32.749 -13.861 -59.087 1.00 56.12 102 ARG A CA 1
ATOM 851 C C . ARG A 1 102 ? 33.377 -13.557 -57.728 1.00 56.12 102 ARG A C 1
ATOM 853 O O . ARG A 1 102 ? 32.674 -13.631 -56.732 1.00 56.12 102 ARG A O 1
ATOM 860 N N . ALA A 1 103 ? 34.637 -13.116 -57.693 1.00 58.31 103 ALA A N 1
ATOM 861 C CA . ALA A 1 103 ? 35.295 -12.668 -56.460 1.00 58.31 103 ALA A CA 1
ATOM 862 C C . ALA A 1 103 ? 34.610 -11.436 -55.836 1.00 58.31 103 ALA A C 1
ATOM 864 O O . ALA A 1 103 ? 34.350 -11.429 -54.641 1.00 58.31 103 ALA A O 1
ATOM 865 N N . LYS A 1 104 ? 34.224 -10.438 -56.645 1.00 60.91 104 LYS A N 1
ATOM 866 C CA . LYS A 1 104 ? 33.451 -9.273 -56.168 1.00 60.91 104 LYS A CA 1
ATOM 867 C C . LYS A 1 104 ? 32.032 -9.638 -55.728 1.00 60.91 104 LYS A C 1
ATOM 869 O O . LYS A 1 104 ? 31.521 -9.051 -54.789 1.00 60.91 104 LYS A O 1
ATOM 874 N N . LYS A 1 105 ? 31.395 -10.612 -56.389 1.00 60.56 105 LYS A N 1
ATOM 875 C CA . LYS A 1 105 ? 30.093 -11.150 -55.959 1.00 60.56 105 LYS A CA 1
ATOM 876 C C . LYS A 1 105 ? 30.198 -11.889 -54.622 1.00 60.56 105 LYS A C 1
ATOM 878 O O . LYS A 1 105 ? 29.279 -11.775 -53.828 1.00 60.56 105 LYS A O 1
ATOM 883 N N . ILE A 1 106 ? 31.286 -12.620 -54.369 1.00 60.06 106 ILE A N 1
ATOM 884 C CA . ILE A 1 106 ? 31.543 -13.261 -53.068 1.00 60.06 106 ILE A CA 1
ATOM 885 C C . ILE A 1 106 ? 31.745 -12.189 -51.985 1.00 60.06 106 ILE A C 1
ATOM 887 O O . ILE A 1 106 ? 31.133 -12.289 -50.934 1.00 60.06 106 ILE A O 1
ATOM 891 N N . ASP A 1 107 ? 32.481 -11.118 -52.287 1.00 67.12 107 ASP A N 1
ATOM 892 C CA . ASP A 1 107 ? 32.714 -9.979 -51.381 1.00 67.12 107 ASP A CA 1
ATOM 893 C C . ASP A 1 107 ? 31.420 -9.188 -51.069 1.00 67.12 107 ASP A C 1
ATOM 895 O O . ASP A 1 107 ? 31.165 -8.795 -49.935 1.00 67.12 107 ASP A O 1
ATOM 899 N N . GLU A 1 108 ? 30.533 -9.010 -52.057 1.00 67.25 108 GLU A N 1
ATOM 900 C CA . GLU A 1 108 ? 29.208 -8.396 -51.864 1.00 67.25 108 GLU A CA 1
ATOM 901 C C . GLU A 1 108 ? 28.274 -9.302 -51.040 1.00 67.25 108 GLU A C 1
ATOM 903 O O . GLU A 1 108 ? 27.521 -8.820 -50.195 1.00 67.25 108 GLU A O 1
ATOM 908 N N . VAL A 1 109 ? 28.333 -10.622 -51.252 1.00 70.62 109 VAL A N 1
ATOM 909 C CA . VAL A 1 109 ? 27.586 -11.614 -50.462 1.00 70.62 109 VAL A CA 1
ATOM 910 C C . VAL A 1 109 ? 28.092 -11.658 -49.018 1.00 70.62 109 VAL A C 1
ATOM 912 O O . VAL A 1 109 ? 27.275 -11.671 -48.098 1.00 70.62 109 VAL A O 1
ATOM 915 N N . ASP A 1 110 ? 29.406 -11.603 -48.804 1.00 72.88 110 ASP A N 1
ATOM 916 C CA . ASP A 1 110 ? 30.011 -11.542 -47.471 1.00 72.88 110 ASP A CA 1
ATOM 917 C C . ASP A 1 110 ? 29.678 -10.219 -46.763 1.00 72.88 110 ASP A C 1
ATOM 919 O O . ASP A 1 110 ? 29.309 -10.222 -45.587 1.00 72.88 110 ASP A O 1
ATOM 923 N N . ARG A 1 111 ? 29.663 -9.093 -47.487 1.00 73.75 111 ARG A N 1
ATOM 924 C CA . ARG A 1 111 ? 29.216 -7.789 -46.969 1.00 73.75 111 ARG A CA 1
ATOM 925 C C . ARG A 1 111 ? 27.734 -7.788 -46.586 1.00 73.75 111 ARG A C 1
ATOM 927 O O . ARG A 1 111 ? 27.357 -7.208 -45.566 1.00 73.75 111 ARG A O 1
ATOM 934 N N . LEU A 1 112 ? 26.880 -8.446 -47.371 1.00 73.81 112 LEU A N 1
ATOM 935 C CA . LEU A 1 112 ? 25.464 -8.632 -47.039 1.00 73.81 112 LEU A CA 1
ATOM 936 C C . LEU A 1 112 ? 25.285 -9.544 -45.815 1.00 73.81 112 LEU A C 1
ATOM 938 O O . LEU A 1 112 ? 24.450 -9.249 -44.959 1.00 73.81 112 LEU A O 1
ATOM 942 N N . ALA A 1 113 ? 26.100 -10.592 -45.680 1.00 78.50 113 ALA A N 1
ATOM 943 C CA . ALA A 1 113 ? 26.091 -11.482 -44.521 1.00 78.50 113 ALA A CA 1
ATOM 944 C C . ALA A 1 113 ? 26.588 -10.789 -43.236 1.00 78.50 113 ALA A C 1
ATOM 946 O O . ALA A 1 113 ? 26.052 -11.032 -42.150 1.00 78.50 113 ALA A O 1
ATOM 947 N N . GLU A 1 114 ? 27.571 -9.891 -43.332 1.00 73.88 114 GLU A N 1
ATOM 948 C CA . GLU A 1 114 ? 27.995 -9.045 -42.211 1.00 73.88 114 GLU A CA 1
ATOM 949 C C . GLU A 1 114 ? 26.901 -8.062 -41.790 1.00 73.88 114 GLU A C 1
ATOM 951 O O . GLU A 1 114 ? 26.592 -7.963 -40.600 1.00 73.88 114 GLU A O 1
ATOM 956 N N . LEU A 1 115 ? 26.250 -7.391 -42.746 1.00 71.19 115 LEU A N 1
ATOM 957 C CA . LEU A 1 115 ? 25.115 -6.508 -42.457 1.00 71.19 115 LEU A CA 1
ATOM 958 C C . LEU A 1 115 ? 23.950 -7.268 -41.807 1.00 71.19 115 LEU A C 1
ATOM 960 O O . LEU A 1 115 ? 23.301 -6.745 -40.898 1.00 71.19 115 LEU A O 1
ATOM 964 N N . GLU A 1 116 ? 23.710 -8.516 -42.213 1.00 74.00 116 GLU A N 1
ATOM 965 C CA . GLU A 1 116 ? 22.692 -9.375 -41.608 1.00 74.00 116 GLU A CA 1
ATOM 966 C C . GLU A 1 116 ? 23.055 -9.789 -40.170 1.00 74.00 116 GLU A C 1
ATOM 968 O O . GLU A 1 116 ? 22.196 -9.761 -39.284 1.00 74.00 116 GLU A O 1
ATOM 973 N N . ARG A 1 117 ? 24.326 -10.106 -39.888 1.00 72.94 117 ARG A N 1
ATOM 974 C CA . ARG A 1 117 ? 24.798 -10.390 -38.519 1.00 72.94 117 ARG A CA 1
ATOM 975 C C . ARG A 1 117 ? 24.679 -9.174 -37.607 1.00 72.94 117 ARG A C 1
ATOM 977 O O . ARG A 1 117 ? 24.179 -9.308 -36.491 1.00 72.94 117 ARG A O 1
ATOM 984 N N . VAL A 1 118 ? 25.071 -7.997 -38.090 1.00 72.12 118 VAL A N 1
ATOM 985 C CA . VAL A 1 118 ? 24.942 -6.733 -37.349 1.00 72.12 118 VAL A CA 1
ATOM 986 C C . VAL A 1 118 ? 23.473 -6.413 -37.078 1.00 72.12 118 VAL A C 1
ATOM 988 O O . VAL A 1 118 ? 23.126 -5.981 -35.980 1.00 72.12 118 VAL A O 1
ATOM 991 N N . ARG A 1 119 ? 22.581 -6.670 -38.041 1.00 77.50 119 ARG A N 1
ATOM 992 C CA . ARG A 1 119 ? 21.138 -6.505 -37.850 1.00 77.50 119 ARG A CA 1
ATOM 993 C C . ARG A 1 119 ? 20.602 -7.432 -36.758 1.00 77.50 119 ARG A C 1
ATOM 995 O O . ARG A 1 119 ? 19.908 -6.959 -35.865 1.00 77.50 119 ARG A O 1
ATOM 1002 N N . ARG A 1 120 ? 20.968 -8.718 -36.778 1.00 75.06 120 ARG A N 1
ATOM 1003 C CA . ARG A 1 120 ? 20.552 -9.677 -35.740 1.00 75.06 120 ARG A CA 1
ATOM 1004 C C . ARG A 1 120 ? 21.096 -9.314 -34.356 1.00 75.06 120 ARG A C 1
ATOM 1006 O O . ARG A 1 120 ? 20.371 -9.449 -33.379 1.00 75.06 120 ARG A O 1
ATOM 1013 N N . GLN A 1 121 ? 22.331 -8.822 -34.261 1.00 78.00 121 GLN A N 1
ATOM 1014 C CA . GLN A 1 121 ? 22.906 -8.353 -32.993 1.00 78.00 121 GLN A CA 1
ATOM 1015 C C . GLN A 1 121 ? 22.145 -7.145 -32.441 1.00 78.00 121 GLN A C 1
ATOM 1017 O O . GLN A 1 121 ? 21.742 -7.162 -31.282 1.00 78.00 121 GLN A O 1
ATOM 1022 N N . ARG A 1 122 ? 21.846 -6.154 -33.288 1.00 78.94 122 ARG A N 1
ATOM 1023 C CA . ARG A 1 122 ? 21.042 -4.986 -32.898 1.00 78.94 122 ARG A CA 1
ATOM 1024 C C . ARG A 1 122 ? 19.627 -5.369 -32.467 1.00 78.94 122 ARG A C 1
ATOM 1026 O O . ARG A 1 122 ? 19.128 -4.813 -31.499 1.00 78.94 122 ARG A O 1
ATOM 1033 N N . GLU A 1 123 ? 18.991 -6.322 -33.146 1.00 79.19 123 GLU A N 1
ATOM 1034 C CA . GLU A 1 123 ? 17.659 -6.819 -32.771 1.00 79.19 123 GLU A CA 1
ATOM 1035 C C . GLU A 1 123 ? 17.674 -7.548 -31.415 1.00 79.19 123 GLU A C 1
ATOM 1037 O O . GLU A 1 123 ? 16.728 -7.423 -30.641 1.00 79.19 123 GLU A O 1
ATOM 1042 N N . VAL A 1 124 ? 18.741 -8.288 -31.093 1.00 83.06 124 VAL A N 1
ATOM 1043 C CA . VAL A 1 124 ? 18.900 -8.939 -29.780 1.00 83.06 124 VAL A CA 1
ATOM 1044 C C . VAL A 1 124 ? 19.173 -7.912 -28.682 1.00 83.06 124 VAL A C 1
ATOM 1046 O O . VAL A 1 124 ? 18.550 -7.973 -27.627 1.00 83.06 124 VAL A O 1
ATOM 1049 N N . GLU A 1 125 ? 20.051 -6.942 -28.928 1.00 80.50 125 GLU A N 1
ATOM 1050 C CA . GLU A 1 125 ? 20.330 -5.854 -27.984 1.00 80.50 125 GLU A CA 1
ATOM 1051 C C . GLU A 1 125 ? 19.079 -5.014 -27.700 1.00 80.50 125 GLU A C 1
ATOM 1053 O O . GLU A 1 125 ? 18.792 -4.709 -26.545 1.00 80.50 125 GLU A O 1
ATOM 1058 N N . GLN A 1 126 ? 18.289 -4.695 -28.728 1.00 82.38 126 GLN A N 1
ATOM 1059 C CA . GLN A 1 126 ? 17.019 -3.984 -28.565 1.00 82.38 126 GLN A CA 1
ATOM 1060 C C . GLN A 1 126 ? 16.023 -4.781 -27.725 1.00 82.38 126 GLN A C 1
ATOM 1062 O O . GLN A 1 126 ? 15.450 -4.229 -26.790 1.00 82.38 126 GLN A O 1
ATOM 1067 N N . LYS A 1 127 ? 15.879 -6.086 -27.983 1.00 84.56 127 LYS A N 1
ATOM 1068 C CA . LYS A 1 127 ? 15.018 -6.959 -27.171 1.00 84.56 127 LYS A CA 1
ATOM 1069 C C . LYS A 1 127 ? 15.455 -7.004 -25.708 1.00 84.56 127 LYS A C 1
ATOM 1071 O O . LYS A 1 127 ? 14.608 -6.929 -24.828 1.00 84.56 127 LYS A O 1
ATOM 1076 N N . LEU A 1 128 ? 16.758 -7.054 -25.430 1.00 86.75 128 LEU A N 1
ATOM 1077 C CA . LEU A 1 128 ? 17.270 -7.028 -24.055 1.00 86.75 128 LEU A CA 1
ATOM 1078 C C . LEU A 1 128 ? 16.963 -5.701 -23.346 1.00 86.75 128 LEU A C 1
ATOM 1080 O O . LEU A 1 128 ? 16.573 -5.703 -22.179 1.00 86.75 128 LEU A O 1
ATOM 1084 N N . VAL A 1 129 ? 17.091 -4.575 -24.052 1.00 86.19 129 VAL A N 1
ATOM 1085 C CA . VAL A 1 129 ? 16.749 -3.249 -23.514 1.00 86.19 129 VAL A CA 1
ATOM 1086 C C . VAL A 1 129 ? 15.245 -3.128 -23.253 1.00 86.19 129 VAL A C 1
ATOM 1088 O O . VAL A 1 129 ? 14.841 -2.598 -22.217 1.00 86.19 129 VAL A O 1
ATOM 1091 N N . GLU A 1 130 ? 14.410 -3.637 -24.158 1.00 85.94 130 GLU A N 1
ATOM 1092 C CA . GLU A 1 130 ? 12.954 -3.667 -23.998 1.00 85.94 130 GLU A CA 1
ATOM 1093 C C . GLU A 1 130 ? 12.528 -4.556 -22.825 1.00 85.94 130 GLU A C 1
ATOM 1095 O O . GLU A 1 130 ? 11.699 -4.142 -22.015 1.00 85.94 130 GLU A O 1
ATOM 1100 N N . GLU A 1 131 ? 13.131 -5.735 -22.670 1.00 86.12 131 GLU A N 1
ATOM 1101 C CA . GLU A 1 131 ? 12.886 -6.628 -21.535 1.00 86.12 131 GLU A CA 1
ATOM 1102 C C . GLU A 1 131 ? 13.307 -5.997 -20.202 1.00 86.12 131 GLU A C 1
ATOM 1104 O O . GLU A 1 131 ? 12.601 -6.117 -19.199 1.00 86.12 131 GLU A O 1
ATOM 1109 N N . GLU A 1 132 ? 14.439 -5.295 -20.163 1.00 86.81 132 GLU A N 1
ATOM 1110 C CA . GLU A 1 132 ? 14.892 -4.583 -18.966 1.00 86.81 132 GLU A CA 1
ATOM 1111 C C . GLU A 1 132 ? 13.970 -3.400 -18.626 1.00 86.81 132 GLU A C 1
ATOM 1113 O O . GLU A 1 132 ? 13.651 -3.161 -17.456 1.00 86.81 132 GLU A O 1
ATOM 1118 N N . ALA A 1 133 ? 13.491 -2.673 -19.638 1.00 89.06 133 ALA A N 1
ATOM 1119 C CA . ALA A 1 133 ? 12.511 -1.605 -19.464 1.00 89.06 133 ALA A CA 1
ATOM 1120 C C . ALA A 1 133 ? 11.152 -2.144 -18.985 1.00 89.06 133 ALA A C 1
ATOM 1122 O O . ALA A 1 133 ? 10.546 -1.557 -18.084 1.00 89.06 133 ALA A O 1
ATOM 1123 N N . ALA A 1 134 ? 10.703 -3.280 -19.525 1.00 90.38 134 ALA A N 1
ATOM 1124 C CA . ALA A 1 134 ? 9.479 -3.956 -19.108 1.00 90.38 134 ALA A CA 1
ATOM 1125 C C . ALA A 1 134 ? 9.559 -4.412 -17.644 1.00 90.38 134 ALA A C 1
ATOM 1127 O O . ALA A 1 134 ? 8.646 -4.127 -16.871 1.00 90.38 134 ALA A O 1
ATOM 1128 N N . LYS A 1 135 ? 10.685 -5.006 -17.226 1.00 92.69 135 LYS A N 1
ATOM 1129 C CA . LYS A 1 135 ? 10.924 -5.395 -15.824 1.00 92.69 135 LYS A CA 1
ATOM 1130 C C . LYS A 1 135 ? 10.891 -4.197 -14.874 1.00 92.69 135 LYS A C 1
ATOM 1132 O O . LYS A 1 135 ? 10.257 -4.253 -13.825 1.00 92.69 135 LYS A O 1
ATOM 1137 N N . ARG A 1 136 ? 11.508 -3.070 -15.250 1.00 91.06 136 ARG A N 1
ATOM 1138 C CA . ARG A 1 136 ? 11.441 -1.833 -14.447 1.00 91.06 136 ARG A CA 1
ATOM 1139 C C . ARG A 1 136 ? 10.017 -1.301 -14.314 1.00 91.06 136 ARG A C 1
ATOM 1141 O O . ARG A 1 136 ? 9.648 -0.806 -13.250 1.00 91.06 136 ARG A O 1
ATOM 1148 N N . LEU A 1 137 ? 9.226 -1.374 -15.384 1.00 92.38 137 LEU A N 1
ATOM 1149 C CA . LEU A 1 137 ? 7.824 -0.970 -15.348 1.00 92.38 137 LEU A CA 1
ATOM 1150 C C . LEU A 1 137 ? 7.018 -1.883 -14.419 1.00 92.38 137 LEU A C 1
ATOM 1152 O O . LEU A 1 137 ? 6.276 -1.382 -13.577 1.00 92.38 137 LEU A O 1
ATOM 1156 N N . GLU A 1 138 ? 7.203 -3.195 -14.539 1.00 90.56 138 GLU A N 1
ATOM 1157 C CA . GLU A 1 138 ? 6.552 -4.196 -13.695 1.00 90.56 138 GLU A CA 1
ATOM 1158 C C . GLU A 1 138 ? 6.868 -3.971 -12.213 1.00 90.56 138 GLU A C 1
ATOM 1160 O O . GLU A 1 138 ? 5.953 -3.873 -11.399 1.00 90.56 138 GLU A O 1
ATOM 1165 N N . GLU A 1 139 ? 8.136 -3.758 -11.855 1.00 90.12 139 GLU A N 1
ATOM 1166 C CA . GLU A 1 139 ? 8.526 -3.442 -10.477 1.00 90.12 139 GLU A CA 1
ATOM 1167 C C . GLU A 1 139 ? 7.882 -2.155 -9.945 1.00 90.12 139 GLU A C 1
ATOM 1169 O O . GLU A 1 139 ? 7.488 -2.095 -8.780 1.00 90.12 139 GLU A O 1
ATOM 1174 N N . LEU A 1 140 ? 7.788 -1.103 -10.763 1.00 90.88 140 LEU A N 1
ATOM 1175 C CA . LEU A 1 140 ? 7.152 0.154 -10.355 1.00 90.88 140 LEU A CA 1
ATOM 1176 C C . LEU A 1 140 ? 5.642 -0.007 -10.160 1.00 90.88 140 LEU A C 1
ATOM 1178 O O . LEU A 1 140 ? 5.073 0.621 -9.264 1.00 90.88 140 LEU A O 1
ATOM 1182 N N . VAL A 1 141 ? 4.998 -0.835 -10.984 1.00 92.81 141 VAL A N 1
ATOM 1183 C CA . VAL A 1 141 ? 3.583 -1.183 -10.830 1.00 92.81 141 VAL A CA 1
ATOM 1184 C C . VAL A 1 141 ? 3.384 -2.008 -9.564 1.00 92.81 141 VAL A C 1
ATOM 1186 O O . VAL A 1 141 ? 2.549 -1.631 -8.747 1.00 92.81 141 VAL A O 1
ATOM 1189 N N . MET A 1 142 ? 4.186 -3.056 -9.350 1.00 91.88 142 MET A N 1
ATOM 1190 C CA . MET A 1 142 ? 4.121 -3.879 -8.140 1.00 91.88 142 MET A CA 1
ATOM 1191 C C . MET A 1 142 ? 4.287 -3.032 -6.879 1.00 91.88 142 MET A C 1
ATOM 1193 O O . MET A 1 142 ? 3.430 -3.092 -6.007 1.00 91.88 142 MET A O 1
ATOM 1197 N N . LYS A 1 143 ? 5.308 -2.166 -6.822 1.00 91.25 143 LYS A N 1
ATOM 1198 C CA . LYS A 1 143 ? 5.542 -1.273 -5.672 1.00 91.25 143 LYS A CA 1
ATOM 1199 C C . LYS A 1 143 ? 4.356 -0.346 -5.401 1.00 91.25 143 LYS A C 1
ATOM 1201 O O . LYS A 1 143 ? 3.948 -0.190 -4.259 1.00 91.25 143 LYS A O 1
ATOM 1206 N N . ARG A 1 144 ? 3.765 0.258 -6.439 1.00 90.25 144 ARG A N 1
ATOM 1207 C CA . ARG A 1 144 ? 2.590 1.132 -6.261 1.00 90.25 144 ARG A CA 1
ATOM 1208 C C . ARG A 1 144 ? 1.354 0.366 -5.802 1.00 90.25 144 ARG A C 1
ATOM 1210 O O . ARG A 1 144 ? 0.630 0.857 -4.944 1.00 90.25 144 ARG A O 1
ATOM 1217 N N . VAL A 1 145 ? 1.110 -0.810 -6.375 1.00 90.62 145 VAL A N 1
ATOM 1218 C CA . VAL A 1 145 ? -0.023 -1.666 -5.999 1.00 90.62 145 VAL A CA 1
ATOM 1219 C C . VAL A 1 145 ? 0.135 -2.160 -4.562 1.00 90.62 145 VAL A C 1
ATOM 1221 O O . VAL A 1 145 ? -0.824 -2.132 -3.796 1.00 90.62 145 VAL A O 1
ATOM 1224 N N . GLU A 1 146 ? 1.342 -2.566 -4.176 1.00 84.44 146 GLU A N 1
ATOM 1225 C CA . GLU A 1 146 ? 1.668 -2.990 -2.816 1.00 84.44 146 GLU A CA 1
ATOM 1226 C C . GLU A 1 146 ? 1.448 -1.859 -1.805 1.00 84.44 146 GLU A C 1
ATOM 1228 O O . GLU A 1 146 ? 0.712 -2.054 -0.840 1.00 84.44 146 GLU A O 1
ATOM 1233 N N . GLU A 1 147 ? 1.961 -0.653 -2.072 1.00 81.56 147 GLU A N 1
ATOM 1234 C CA . GLU A 1 147 ? 1.744 0.522 -1.215 1.00 81.56 147 GLU A CA 1
ATOM 1235 C C . GLU A 1 147 ? 0.256 0.903 -1.079 1.00 81.56 147 GLU A C 1
ATOM 1237 O O . GLU A 1 147 ? -0.187 1.339 -0.012 1.00 81.56 147 GLU A O 1
ATOM 1242 N N . GLU A 1 148 ? -0.541 0.771 -2.145 1.00 81.38 148 GLU A N 1
ATOM 1243 C CA . GLU A 1 148 ? -1.985 1.030 -2.085 1.00 81.38 148 GLU A CA 1
ATOM 1244 C C . GL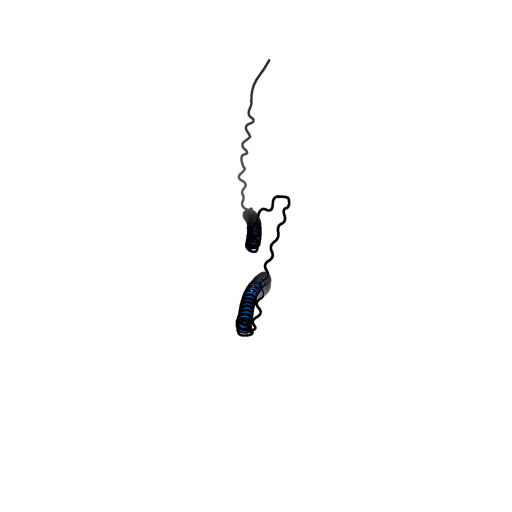U A 1 148 ? -2.737 -0.027 -1.273 1.00 81.38 148 GLU A C 1
ATOM 1246 O O . GLU A 1 148 ? -3.660 0.311 -0.523 1.00 81.38 148 GLU A O 1
ATOM 1251 N N . LEU A 1 149 ? -2.348 -1.296 -1.403 1.00 81.12 149 LEU A N 1
ATOM 1252 C CA . LEU A 1 149 ? -2.937 -2.386 -0.634 1.00 81.12 149 LEU A CA 1
ATOM 1253 C C . LEU A 1 149 ? -2.552 -2.302 0.842 1.00 81.12 149 LEU A C 1
ATOM 1255 O O . LEU A 1 149 ? -3.418 -2.498 1.688 1.00 81.12 149 LEU A O 1
ATOM 1259 N N . GLU A 1 150 ? -1.301 -1.982 1.162 1.00 78.50 150 GLU A N 1
ATOM 1260 C CA . GLU A 1 150 ? -0.815 -1.865 2.540 1.00 78.50 150 GLU A CA 1
ATOM 1261 C C . GLU A 1 150 ? -1.554 -0.759 3.305 1.00 78.50 150 GLU A C 1
ATOM 1263 O O . GLU A 1 150 ? -2.088 -1.002 4.385 1.00 78.50 150 GLU A O 1
ATOM 1268 N N . ARG A 1 151 ? -1.749 0.416 2.687 1.00 80.25 151 ARG A N 1
ATOM 1269 C CA . ARG A 1 151 ? -2.520 1.508 3.312 1.00 80.25 151 ARG A CA 1
ATOM 1270 C C . ARG A 1 151 ? -3.961 1.133 3.637 1.00 80.25 151 ARG A C 1
ATOM 1272 O O . ARG A 1 151 ? -4.494 1.595 4.640 1.00 80.25 151 ARG A O 1
ATOM 1279 N N . ARG A 1 152 ? -4.606 0.342 2.776 1.00 84.19 152 ARG A N 1
ATOM 1280 C CA . ARG A 1 152 ? -5.990 -0.100 2.999 1.00 84.19 152 ARG A CA 1
ATOM 1281 C C . ARG A 1 152 ? -6.066 -1.238 4.011 1.00 84.19 152 ARG A C 1
ATOM 1283 O O . ARG A 1 152 ? -7.036 -1.295 4.758 1.00 84.19 152 ARG A O 1
ATOM 1290 N N . LYS A 1 153 ? -5.070 -2.126 4.045 1.00 85.38 153 LYS A N 1
ATOM 1291 C CA . LYS A 1 153 ? -5.002 -3.231 5.011 1.00 85.38 153 LYS A CA 1
ATOM 1292 C C . LYS A 1 153 ? -4.930 -2.709 6.437 1.00 85.38 153 LYS A C 1
ATOM 1294 O O . LYS A 1 153 ? -5.775 -3.093 7.233 1.00 85.38 153 LYS A O 1
ATOM 1299 N N . ASP A 1 154 ? -4.023 -1.778 6.719 1.00 81.19 154 ASP A N 1
ATOM 1300 C CA . ASP A 1 154 ? -3.860 -1.224 8.068 1.00 81.19 154 ASP A CA 1
ATOM 1301 C C . ASP A 1 154 ? -5.148 -0.562 8.583 1.00 81.19 154 ASP A C 1
ATOM 1303 O O . ASP A 1 154 ? -5.524 -0.710 9.746 1.00 81.19 154 ASP A O 1
ATOM 1307 N N . GLU A 1 155 ? -5.849 0.163 7.709 1.00 83.75 155 GLU A N 1
ATOM 1308 C CA . GLU A 1 155 ? -7.096 0.850 8.053 1.00 83.75 155 GLU A CA 1
ATOM 1309 C C . GLU A 1 155 ? -8.237 -0.144 8.322 1.00 83.75 155 GLU A C 1
ATOM 1311 O O . GLU A 1 155 ? -8.960 -0.014 9.312 1.00 83.75 155 GLU A O 1
ATOM 1316 N N . ILE A 1 156 ? -8.350 -1.183 7.489 1.00 85.00 156 ILE A N 1
ATOM 1317 C CA . ILE A 1 156 ? -9.335 -2.256 7.662 1.00 85.00 156 ILE A CA 1
ATOM 1318 C C . ILE A 1 156 ? -9.036 -3.070 8.925 1.00 85.00 156 ILE A C 1
ATOM 1320 O O . ILE A 1 156 ? -9.946 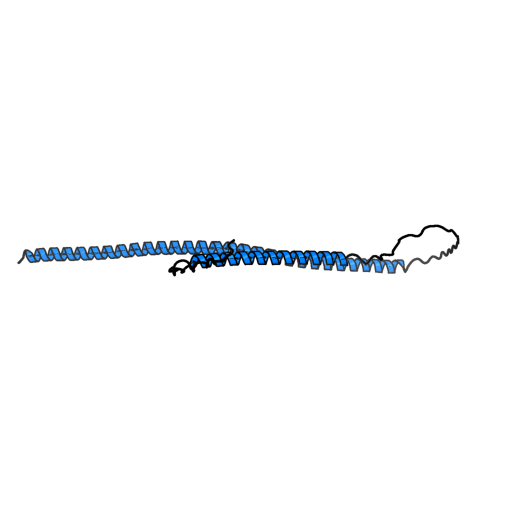-3.341 9.705 1.00 85.00 156 ILE A O 1
ATOM 1324 N N . GLU A 1 157 ? -7.782 -3.455 9.155 1.00 87.19 157 GLU A N 1
ATOM 1325 C CA . GLU A 1 157 ? -7.374 -4.235 10.326 1.00 87.19 157 GLU A CA 1
ATOM 1326 C C . GLU A 1 157 ? -7.629 -3.469 11.625 1.00 87.19 157 GLU A C 1
ATOM 1328 O O . GLU A 1 157 ? -8.176 -4.034 12.574 1.00 87.19 157 GLU A O 1
ATOM 1333 N N . ALA A 1 158 ? -7.324 -2.169 11.654 1.00 89.81 158 ALA A N 1
ATOM 1334 C CA . ALA A 1 158 ? -7.620 -1.318 12.800 1.00 89.81 158 ALA A CA 1
ATOM 1335 C C . ALA A 1 158 ? -9.128 -1.236 13.082 1.00 89.81 158 ALA A C 1
ATOM 1337 O O . ALA A 1 158 ? -9.545 -1.315 14.240 1.00 89.81 158 ALA A O 1
ATOM 1338 N N . GLU A 1 159 ? -9.961 -1.101 12.047 1.00 90.75 159 GLU A N 1
ATOM 1339 C CA . GLU A 1 159 ? -11.412 -1.060 12.230 1.00 90.75 159 GLU A CA 1
ATOM 1340 C C . GLU A 1 159 ? -11.977 -2.412 12.688 1.00 90.75 159 GLU A C 1
ATOM 1342 O O . GLU A 1 159 ? -12.821 -2.454 13.587 1.00 90.75 159 GLU A O 1
ATOM 1347 N N . VAL A 1 160 ? -11.498 -3.521 12.119 1.00 95.06 160 VAL A N 1
ATOM 1348 C CA . VAL A 1 160 ? -11.895 -4.874 12.534 1.00 95.06 160 VAL A CA 1
ATOM 1349 C C . VAL A 1 160 ? -11.525 -5.114 13.994 1.00 95.06 160 VAL A C 1
ATOM 1351 O O . VAL A 1 160 ? -12.380 -5.553 14.763 1.00 95.06 160 VAL A O 1
ATOM 1354 N N . LEU A 1 161 ? -10.298 -4.776 14.402 1.00 93.81 161 LEU A N 1
ATOM 1355 C CA . LEU A 1 161 ? -9.870 -4.885 15.798 1.00 93.81 161 LEU A CA 1
ATOM 1356 C C . LEU A 1 161 ? -10.765 -4.057 16.719 1.00 93.81 161 LEU A C 1
ATOM 1358 O O . LEU A 1 161 ? -11.258 -4.588 17.712 1.00 93.81 161 LEU A O 1
ATOM 1362 N N . ARG A 1 162 ? -11.066 -2.807 16.347 1.00 94.31 162 ARG A N 1
ATOM 1363 C CA . ARG A 1 162 ? -11.946 -1.938 17.139 1.00 94.31 162 ARG A CA 1
ATOM 1364 C C . ARG A 1 162 ? -13.340 -2.542 17.317 1.00 94.31 162 ARG A C 1
ATOM 1366 O O . ARG A 1 162 ? -13.860 -2.557 18.427 1.00 94.31 162 ARG A O 1
ATOM 1373 N N . ARG A 1 163 ? -13.938 -3.081 16.249 1.00 94.31 163 ARG A N 1
ATOM 1374 C CA . ARG A 1 163 ? -15.261 -3.731 16.314 1.00 94.31 163 ARG A CA 1
ATOM 1375 C C . ARG A 1 163 ? -15.242 -5.005 17.159 1.00 94.31 163 ARG A C 1
ATOM 1377 O O . ARG A 1 163 ? -16.197 -5.267 17.884 1.00 94.31 163 ARG A O 1
ATOM 1384 N N . VAL A 1 164 ? -14.171 -5.794 17.080 1.00 96.06 164 VAL A N 1
ATOM 1385 C CA . VAL A 1 164 ? -14.008 -7.004 17.901 1.00 96.06 164 VAL A CA 1
ATOM 1386 C C . VAL A 1 164 ? -13.851 -6.642 19.378 1.00 96.06 164 VAL A C 1
ATOM 1388 O O . VAL A 1 164 ? -14.451 -7.295 20.229 1.00 96.06 164 VAL A O 1
ATOM 1391 N N . GLU A 1 165 ? -13.075 -5.607 19.694 1.00 94.25 165 GLU A N 1
ATOM 1392 C CA . GLU A 1 165 ? -12.922 -5.101 21.061 1.00 94.25 165 GLU A CA 1
ATOM 1393 C C . GLU A 1 165 ? -14.238 -4.544 21.614 1.00 94.25 165 GLU A C 1
ATOM 1395 O O . GLU A 1 165 ? -14.618 -4.888 22.730 1.00 94.25 165 GLU A O 1
ATOM 1400 N N . GLU A 1 166 ? -14.976 -3.756 20.827 1.00 93.56 166 GLU A N 1
ATOM 1401 C CA . GLU A 1 166 ? -16.302 -3.249 21.205 1.00 93.56 166 GLU A CA 1
ATOM 1402 C C . GLU A 1 166 ? -17.282 -4.399 21.487 1.00 93.56 166 GLU A C 1
ATOM 1404 O O . GLU A 1 166 ? -17.951 -4.403 22.519 1.00 93.56 166 GLU A O 1
ATOM 1409 N N . ALA A 1 167 ? -17.324 -5.416 20.621 1.00 94.50 167 ALA A N 1
ATOM 1410 C CA . ALA A 1 167 ? -18.183 -6.581 20.819 1.00 94.50 167 ALA A CA 1
ATOM 1411 C C . ALA A 1 167 ? -17.810 -7.375 22.083 1.00 94.50 167 ALA A C 1
ATOM 1413 O O . ALA A 1 167 ? -18.693 -7.759 22.852 1.00 94.50 167 ALA A O 1
ATOM 1414 N N . LYS A 1 168 ? -16.510 -7.585 22.334 1.00 95.06 168 LYS A N 1
ATOM 1415 C CA . LYS A 1 168 ? -16.028 -8.228 23.566 1.00 95.06 168 LYS A CA 1
ATOM 1416 C C . LYS A 1 168 ? -16.396 -7.415 24.802 1.00 95.06 168 LYS A C 1
ATOM 1418 O O . LYS A 1 168 ? -16.899 -7.985 25.762 1.00 95.06 168 LYS A O 1
ATOM 1423 N N . SER A 1 169 ? -16.210 -6.098 24.760 1.00 95.25 169 SER A N 1
ATOM 1424 C CA . SER A 1 169 ? -16.525 -5.213 25.882 1.00 95.25 169 SER A CA 1
ATOM 1425 C C . SER A 1 169 ? -18.016 -5.219 26.223 1.00 95.25 169 SER A C 1
ATOM 1427 O O . SER A 1 169 ? -18.363 -5.258 27.401 1.00 95.25 169 SER A O 1
ATOM 1429 N N . ILE A 1 170 ? -18.898 -5.232 25.218 1.00 95.94 170 ILE A N 1
ATOM 1430 C CA . ILE A 1 170 ? -20.348 -5.341 25.436 1.00 95.94 170 ILE A CA 1
ATOM 1431 C C . ILE A 1 170 ? -20.693 -6.689 26.075 1.00 95.94 170 ILE A C 1
ATOM 1433 O O . ILE A 1 170 ? -21.439 -6.730 27.050 1.00 95.94 170 ILE A O 1
ATOM 1437 N N . MET A 1 171 ? -20.124 -7.780 25.560 1.00 91.50 171 MET A N 1
ATOM 1438 C CA . MET A 1 171 ? -20.363 -9.120 26.095 1.00 91.50 171 MET A CA 1
ATOM 1439 C C . MET A 1 171 ? -19.881 -9.253 27.548 1.00 91.50 171 MET A C 1
ATOM 1441 O O . MET A 1 171 ? -20.590 -9.801 28.390 1.00 91.50 171 MET A O 1
ATOM 1445 N N . GLU A 1 172 ? -18.697 -8.726 27.864 1.00 93.62 172 GLU A N 1
ATOM 1446 C CA . GLU A 1 172 ? -18.156 -8.712 29.226 1.00 93.62 172 GLU A CA 1
ATOM 1447 C C . GLU A 1 172 ? -19.013 -7.862 30.169 1.00 93.62 172 GLU A C 1
ATOM 1449 O O . GLU A 1 172 ? -19.292 -8.287 31.291 1.00 93.62 172 GLU A O 1
ATOM 1454 N N . ALA A 1 173 ? -19.472 -6.693 29.716 1.00 95.38 173 ALA A N 1
ATOM 1455 C CA . ALA A 1 173 ? -20.345 -5.827 30.501 1.00 95.38 173 ALA A CA 1
ATOM 1456 C C . ALA A 1 173 ? -21.681 -6.511 30.826 1.00 95.38 173 ALA A C 1
ATOM 1458 O O . ALA A 1 173 ? -22.085 -6.518 31.987 1.00 95.38 173 ALA A O 1
ATOM 1459 N N . GLN A 1 174 ? -22.316 -7.141 29.834 1.00 94.19 174 GLN A N 1
ATOM 1460 C CA . GLN A 1 174 ? -23.561 -7.892 30.021 1.00 94.19 174 GLN A CA 1
ATOM 1461 C C . GLN A 1 174 ? -23.378 -9.056 31.000 1.00 94.19 174 GLN A C 1
ATOM 1463 O O . GLN A 1 174 ? -24.158 -9.210 31.937 1.00 94.19 174 GLN A O 1
ATOM 1468 N N . MET A 1 175 ? -22.304 -9.836 30.851 1.00 91.69 175 MET A N 1
ATOM 1469 C CA . MET A 1 175 ? -22.014 -10.946 31.762 1.00 91.69 175 MET A CA 1
ATOM 1470 C C . MET A 1 175 ? -21.783 -10.464 33.204 1.00 91.69 175 MET A C 1
ATOM 1472 O O . MET A 1 175 ? -22.236 -11.098 34.159 1.00 91.69 175 MET A O 1
ATOM 1476 N N . LEU A 1 176 ? -21.086 -9.338 33.383 1.00 94.06 176 LEU A N 1
ATOM 1477 C CA . LEU A 1 176 ? -20.848 -8.763 34.706 1.00 94.06 176 LEU A CA 1
ATOM 1478 C C . LEU A 1 176 ? -22.140 -8.217 35.331 1.00 94.06 176 LEU A C 1
ATOM 1480 O O . LEU A 1 176 ? -22.338 -8.332 36.541 1.00 94.06 176 LEU A O 1
ATOM 1484 N N . GLU A 1 177 ? -23.010 -7.615 34.524 1.00 95.06 177 GLU A N 1
ATOM 1485 C CA . GLU A 1 177 ? -24.319 -7.122 34.951 1.00 95.06 177 GLU A CA 1
ATOM 1486 C C . GLU A 1 177 ? -25.202 -8.275 35.442 1.00 95.06 177 GLU A C 1
ATOM 1488 O O . GLU A 1 177 ? -25.677 -8.230 36.579 1.00 95.06 177 GLU A O 1
ATOM 1493 N N . GLU A 1 178 ? -25.290 -9.371 34.681 1.00 93.19 178 GLU A N 1
ATOM 1494 C CA . GLU A 1 178 ? -26.028 -10.576 35.082 1.00 93.19 178 GLU A CA 1
ATOM 1495 C C . GLU A 1 178 ? -25.505 -11.186 36.394 1.00 93.19 178 GLU A C 1
ATOM 1497 O O . GLU A 1 178 ? -26.282 -11.635 37.243 1.00 93.19 178 GLU A O 1
ATOM 1502 N N . LEU A 1 179 ? -24.183 -11.212 36.595 1.00 93.81 179 LEU A N 1
ATOM 1503 C CA . LEU A 1 179 ? -23.586 -11.708 37.839 1.00 93.81 179 LEU A CA 1
ATOM 1504 C C . LEU A 1 179 ? -23.896 -10.798 39.032 1.00 93.81 179 LEU A C 1
ATOM 1506 O O . LEU A 1 179 ? -24.191 -11.290 40.125 1.00 93.81 179 LEU A O 1
ATOM 1510 N N . ASN A 1 180 ? -23.841 -9.479 38.839 1.00 92.75 180 ASN A N 1
ATOM 1511 C CA . ASN A 1 180 ? -24.178 -8.520 39.887 1.00 92.75 180 ASN A CA 1
ATOM 1512 C C . ASN A 1 180 ? -25.662 -8.591 40.257 1.00 92.75 180 ASN A C 1
ATOM 1514 O O . ASN A 1 180 ? -25.995 -8.503 41.440 1.00 92.75 180 ASN A O 1
ATOM 1518 N N . GLU A 1 181 ? -26.541 -8.787 39.277 1.00 94.38 181 GLU A N 1
ATOM 1519 C CA . GLU A 1 181 ? -27.974 -8.924 39.510 1.00 94.38 181 GLU A CA 1
ATOM 1520 C C . GLU A 1 181 ? -28.297 -10.210 40.278 1.00 94.38 181 GLU A C 1
ATOM 1522 O O . GLU A 1 181 ? -28.999 -10.156 41.288 1.00 94.38 181 GLU A O 1
ATOM 1527 N N . LYS A 1 182 ? -27.679 -11.340 39.910 1.00 93.44 182 LYS A N 1
ATOM 1528 C CA . LYS A 1 182 ? -27.776 -12.591 40.684 1.00 93.44 182 LYS A CA 1
ATOM 1529 C C . LYS A 1 182 ? -27.271 -12.431 42.118 1.00 93.44 182 LYS A C 1
ATOM 1531 O O . LYS A 1 182 ? -27.926 -12.901 43.046 1.00 93.44 182 LYS A O 1
ATOM 1536 N N . ARG A 1 183 ? -26.136 -11.749 42.327 1.00 94.06 183 ARG A N 1
ATOM 1537 C CA . ARG A 1 183 ? -25.619 -11.476 43.682 1.00 94.06 183 ARG A CA 1
ATOM 1538 C C . ARG A 1 183 ? -26.610 -10.638 44.491 1.00 94.06 183 ARG A C 1
ATOM 1540 O O . ARG A 1 183 ? -26.883 -10.962 45.642 1.00 94.06 183 ARG A O 1
ATOM 1547 N N . ARG A 1 184 ? -27.172 -9.589 43.886 1.00 92.94 184 ARG A N 1
ATOM 1548 C CA . ARG A 1 184 ? -28.149 -8.712 44.542 1.00 92.94 184 ARG A CA 1
ATOM 1549 C C . ARG A 1 184 ? -29.429 -9.460 44.914 1.00 92.94 184 ARG A C 1
ATOM 1551 O O . ARG A 1 184 ? -29.911 -9.296 46.027 1.00 92.94 184 ARG A O 1
ATOM 1558 N N . GLN A 1 185 ? -29.933 -10.317 44.027 1.00 92.69 185 GLN A N 1
ATOM 1559 C CA . GLN A 1 185 ? -31.095 -11.164 44.310 1.00 92.69 185 GLN A CA 1
ATOM 1560 C C . GLN A 1 185 ? -30.842 -12.089 45.508 1.00 92.69 185 GLN A C 1
ATOM 1562 O O . GLN A 1 185 ? -31.674 -12.148 46.408 1.00 92.69 185 GLN A O 1
ATOM 1567 N N . GLN A 1 186 ? -29.671 -12.734 45.580 1.00 91.12 186 GLN A N 1
ATOM 1568 C CA . GLN A 1 186 ? -29.307 -13.578 46.726 1.00 91.12 186 GLN A CA 1
ATOM 1569 C C . GLN A 1 186 ? -29.207 -12.787 48.035 1.00 91.12 186 GLN A C 1
ATOM 1571 O O . GLN A 1 186 ? -29.646 -13.261 49.080 1.00 91.12 186 GLN A O 1
ATOM 1576 N N . GLU A 1 187 ? -28.633 -11.583 48.005 1.00 92.12 187 GLU A N 1
ATOM 1577 C CA . GLU A 1 187 ? -28.570 -10.714 49.185 1.00 92.12 187 GLU A CA 1
ATOM 1578 C C . GLU A 1 187 ? -29.962 -10.268 49.641 1.00 92.12 187 GLU A C 1
ATOM 1580 O O . GLU A 1 187 ? -30.246 -10.290 50.837 1.00 92.12 187 GLU A O 1
ATOM 1585 N N . ASP A 1 188 ? -30.839 -9.895 48.710 1.00 91.69 188 ASP A N 1
ATOM 1586 C CA . ASP A 1 188 ? -32.205 -9.473 49.021 1.00 91.69 188 ASP A CA 1
ATOM 1587 C C . ASP A 1 188 ? -33.057 -10.645 49.537 1.00 91.69 188 ASP A C 1
ATOM 1589 O O . ASP A 1 188 ? -33.867 -10.464 50.444 1.00 91.69 188 ASP A O 1
ATOM 1593 N N . GLU A 1 189 ? -32.859 -11.859 49.020 1.00 90.25 189 GLU A N 1
ATOM 1594 C CA . GLU A 1 189 ? -33.474 -13.077 49.559 1.00 90.25 189 GLU A CA 1
ATOM 1595 C C . GLU A 1 189 ? -32.977 -13.395 50.968 1.00 90.25 189 GLU A C 1
ATOM 1597 O O . GLU A 1 189 ? -33.791 -13.684 51.845 1.00 90.25 189 GLU A O 1
ATOM 1602 N N . ARG A 1 190 ? -31.665 -13.290 51.220 1.00 88.12 190 ARG A N 1
ATOM 1603 C CA . ARG A 1 190 ? -31.100 -13.475 52.565 1.00 88.12 190 ARG A CA 1
ATOM 1604 C C . ARG A 1 190 ? -31.635 -12.443 53.548 1.00 88.12 190 ARG A C 1
ATOM 1606 O O . ARG A 1 190 ? -32.052 -12.829 54.631 1.00 88.12 190 ARG A O 1
ATOM 1613 N N . LYS A 1 191 ? -31.709 -11.167 53.157 1.00 90.12 191 LYS A N 1
ATOM 1614 C CA . LYS A 1 191 ? -32.313 -10.111 53.984 1.00 90.12 191 LYS A CA 1
ATOM 1615 C C . LYS A 1 191 ? -33.780 -10.391 54.272 1.00 90.12 191 LYS A C 1
ATOM 1617 O O . LYS A 1 191 ? -34.185 -10.323 55.419 1.00 90.12 191 LYS A O 1
ATOM 1622 N N . LYS A 1 192 ? -34.568 -10.792 53.268 1.00 89.94 192 LYS A N 1
ATOM 1623 C CA . LYS A 1 192 ? -35.971 -11.183 53.483 1.00 89.94 192 LYS A CA 1
ATOM 1624 C C . LYS A 1 192 ? -36.094 -12.370 54.438 1.00 89.94 192 LYS A C 1
ATOM 1626 O O . LYS A 1 192 ? -36.993 -12.376 55.270 1.00 89.94 192 LYS A O 1
ATOM 1631 N N . GLN A 1 193 ? -35.221 -13.371 54.328 1.00 87.19 193 GLN A N 1
ATOM 1632 C CA . GLN A 1 193 ? -35.198 -14.499 55.262 1.00 87.19 193 GLN A CA 1
ATOM 1633 C C . GLN A 1 193 ? -34.819 -14.056 56.678 1.00 87.19 193 GLN A C 1
ATOM 1635 O O . GLN A 1 193 ? -35.463 -14.493 57.627 1.00 87.19 193 GLN A O 1
ATOM 1640 N N . GLU A 1 194 ? -33.821 -13.181 56.824 1.00 85.56 194 GLU A N 1
ATOM 1641 C CA . GLU A 1 194 ? -33.424 -12.590 58.106 1.00 85.56 194 GLU A CA 1
ATOM 1642 C C . GLU A 1 194 ? -34.558 -11.754 58.710 1.00 85.56 194 GLU A C 1
ATOM 1644 O O . GLU A 1 194 ? -34.868 -11.941 59.880 1.00 85.56 194 GLU A O 1
ATOM 1649 N N . ASP A 1 195 ? -35.240 -10.922 57.922 1.00 83.62 195 ASP A N 1
ATOM 1650 C CA . ASP A 1 195 ? -36.382 -10.109 58.355 1.00 83.62 195 ASP A CA 1
ATOM 1651 C C . ASP A 1 195 ? -37.559 -10.985 58.803 1.00 83.62 195 ASP A C 1
ATOM 1653 O O . ASP A 1 195 ? -38.147 -10.753 59.860 1.00 83.62 195 ASP A O 1
ATOM 1657 N N . VAL A 1 196 ? -37.892 -12.031 58.036 1.00 86.62 196 VAL A N 1
ATOM 1658 C CA . VAL A 1 196 ? -38.930 -13.006 58.408 1.00 86.62 196 VAL A CA 1
ATOM 1659 C C . VAL A 1 196 ? -38.527 -13.761 59.674 1.00 86.62 196 VAL A C 1
ATOM 1661 O O . VAL A 1 196 ? -39.344 -13.916 60.581 1.00 86.62 196 VAL A O 1
ATOM 1664 N N . HIS A 1 197 ? -37.271 -14.197 59.773 1.00 85.12 197 HIS A N 1
ATOM 1665 C CA . HIS A 1 197 ? -36.745 -14.861 60.962 1.00 85.12 197 HIS A CA 1
ATOM 1666 C C . HIS A 1 197 ? -36.797 -13.939 62.187 1.00 85.12 197 HIS A C 1
ATOM 1668 O O . HIS A 1 197 ? -37.217 -14.381 63.256 1.00 85.12 197 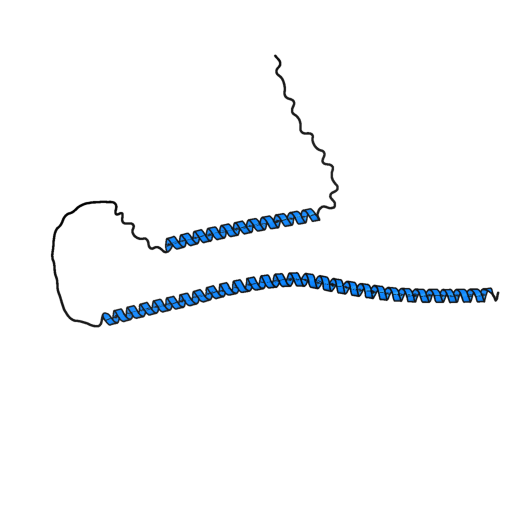HIS A O 1
ATOM 1674 N N . PHE A 1 198 ? -36.424 -12.664 62.038 1.00 84.50 198 PHE A N 1
ATOM 1675 C CA . PHE A 1 198 ? -36.474 -11.650 63.092 1.00 84.50 198 PHE A CA 1
ATOM 1676 C C . PHE A 1 198 ? -37.913 -11.376 63.530 1.00 84.50 198 PHE A C 1
ATOM 1678 O O . PHE A 1 198 ? -38.199 -11.287 64.719 1.00 84.50 198 PHE A O 1
ATOM 1685 N N . HIS A 1 199 ? -38.847 -11.307 62.581 1.00 82.19 199 HIS A N 1
ATOM 1686 C CA . HIS A 1 199 ? -40.261 -11.116 62.878 1.00 82.19 199 HIS A CA 1
ATOM 1687 C C . HIS A 1 199 ? -40.859 -12.306 63.640 1.00 82.19 199 HIS A C 1
ATOM 1689 O O . HIS A 1 199 ? -41.575 -12.110 64.618 1.00 82.19 199 HIS A O 1
ATOM 1695 N N . ILE A 1 200 ? -40.518 -13.538 63.247 1.00 84.00 200 ILE A N 1
ATOM 1696 C CA . ILE A 1 200 ? -40.916 -14.745 63.981 1.00 84.00 200 ILE A CA 1
ATOM 1697 C C . ILE A 1 200 ? -40.294 -14.726 65.382 1.00 84.00 200 ILE A C 1
ATOM 1699 O O . ILE A 1 200 ? -41.016 -14.830 66.366 1.00 84.00 200 ILE A O 1
ATOM 1703 N N . THR A 1 201 ? -38.980 -14.532 65.509 1.00 79.25 201 THR A N 1
ATOM 1704 C CA . THR A 1 201 ? -38.332 -14.500 66.836 1.00 79.25 201 THR A CA 1
ATOM 1705 C C . THR A 1 201 ? -38.881 -13.397 67.742 1.00 79.25 201 THR A C 1
ATOM 1707 O O . THR A 1 201 ? -39.017 -13.636 68.936 1.00 79.25 201 THR A O 1
ATOM 1710 N N . PHE A 1 202 ? -39.270 -12.242 67.198 1.00 81.19 202 PHE A N 1
ATOM 1711 C CA . PHE A 1 202 ? -39.884 -11.152 67.961 1.00 81.19 202 PHE A CA 1
ATOM 1712 C C . PHE A 1 202 ? -41.324 -11.444 68.422 1.00 81.19 202 PHE A C 1
ATOM 1714 O O . PHE A 1 202 ? -41.736 -10.939 69.455 1.00 81.19 202 PHE A O 1
ATOM 1721 N N . ILE A 1 203 ? -42.105 -12.237 67.680 1.00 81.19 203 ILE A N 1
ATOM 1722 C CA . ILE A 1 203 ? -43.480 -12.602 68.076 1.00 81.19 203 ILE A CA 1
ATOM 1723 C C . ILE A 1 203 ? -43.497 -13.695 69.160 1.00 81.19 203 ILE A C 1
ATOM 1725 O O . ILE A 1 203 ? -44.430 -13.751 69.959 1.00 81.19 203 ILE A O 1
ATOM 1729 N N . TYR A 1 204 ? -42.496 -14.578 69.178 1.00 68.62 204 TYR A N 1
ATOM 1730 C CA . TYR A 1 204 ? -42.434 -15.745 70.072 1.00 68.62 204 TYR A CA 1
ATOM 1731 C C . TYR A 1 204 ? -41.514 -15.546 71.302 1.00 68.62 204 TYR A C 1
ATOM 1733 O O . TYR A 1 204 ? -41.093 -16.528 71.922 1.00 68.62 204 TYR A O 1
ATOM 1741 N N . HIS A 1 205 ? -41.202 -14.299 71.667 1.00 55.09 205 HIS A N 1
ATOM 1742 C CA . HIS A 1 205 ? -40.543 -13.903 72.921 1.00 55.09 205 HIS A CA 1
ATOM 1743 C C . HIS A 1 205 ? -41.348 -12.802 73.608 1.00 55.09 205 HIS A C 1
ATOM 1745 O O . HIS A 1 205 ? -41.450 -12.857 74.853 1.00 55.09 205 HIS A O 1
#

Foldseek 3Di:
DDDDDDDDDDPDDDDPDPDPPPPCPVVVVVVVVVVVVVVVVVVVVVVVVVVVVVVVVVVVVVVVVVDDPDPPDDPDDDDDDDDDDDDDDDDDDDDDDDDVVVVVVVVVVVVVVVVVVVVVVVVVVVVVVVVVVVVVVVVVVVVVVVVVVVVVVVVVVVVVVVVVVVVVVVVVVVVVVVVVVVVVVVVVVVVVVVVVVVVVVVVVD

pLDDT: mean 71.91, std 18.42, range [35.03, 96.06]

Sequence (205 aa):
MGRSRSRSRTPKRHKSKRSHKRRSRSRDRERRKHRERDRERDRSRERSSKARHSELDAALEKEKHSVPPAESDYNGHHSRKKRKVSRSSSSSSTSDEEPRSRAKKIDEVDRLAELERVRRQREVEQKLVEEEAAKRLEELVMKRVEEELERRKDEIEAEVLRRVEEAKSIMEAQMLEELNEKRRQQEDERKKQEDVHFHITFIYH

Organism: Meganyctiphanes norvegica (NCBI:txid48144)

Radius of gyration: 50.03 Å; chains: 1; bounding box: 89×96×149 Å